Protein AF-A0AA39ZYD4-F1 (afdb_monomer)

InterPro domains:
  IPR015366 Peptidase S53, activation domain [PF09286] (1-123)
  IPR015366 Peptidase S53, activation domain [SM00944] (1-124)
  IPR015366 Peptidase S53, activation domain [cd11377] (1-121)
  IPR050819 Tripeptidyl-peptidase I and related peptidases [PTHR14218] (1-182)

Structure (mmCIF, N/CA/C/O backbone):
data_AF-A0AA39ZYD4-F1
#
_entry.id   AF-A0AA39ZYD4-F1
#
loop_
_atom_site.group_PDB
_atom_site.id
_atom_site.type_symbol
_atom_site.label_atom_id
_atom_site.label_alt_id
_atom_site.label_comp_id
_atom_site.label_asym_id
_atom_site.label_entity_id
_atom_site.label_seq_id
_atom_site.pdbx_PDB_ins_code
_atom_site.Cartn_x
_atom_site.Cartn_y
_atom_site.Cartn_z
_atom_site.occupancy
_atom_site.B_iso_or_equiv
_atom_site.auth_seq_id
_atom_site.auth_comp_id
_atom_site.auth_asym_id
_atom_site.auth_atom_id
_atom_site.pdbx_PDB_model_num
ATOM 1 N N . LEU A 1 1 ? -5.831 -0.899 -2.655 1.00 94.25 1 LEU A N 1
ATOM 2 C CA . LEU A 1 1 ? -6.910 -0.995 -3.664 1.00 94.25 1 LEU A CA 1
ATOM 3 C C . LEU A 1 1 ? -6.551 -2.092 -4.654 1.00 94.25 1 LEU A C 1
ATOM 5 O O . LEU A 1 1 ? -5.363 -2.343 -4.841 1.00 94.25 1 LEU A O 1
ATOM 9 N N . GLN A 1 2 ? -7.543 -2.757 -5.239 1.00 94.38 2 GLN A N 1
ATOM 10 C CA . GLN A 1 2 ? -7.314 -3.855 -6.173 1.00 94.38 2 GLN A CA 1
ATOM 11 C C . GLN A 1 2 ? -6.731 -3.336 -7.491 1.00 94.38 2 GLN A C 1
ATOM 13 O O . GLN A 1 2 ? -7.331 -2.505 -8.167 1.00 94.38 2 GLN A O 1
ATOM 18 N N . GLN A 1 3 ?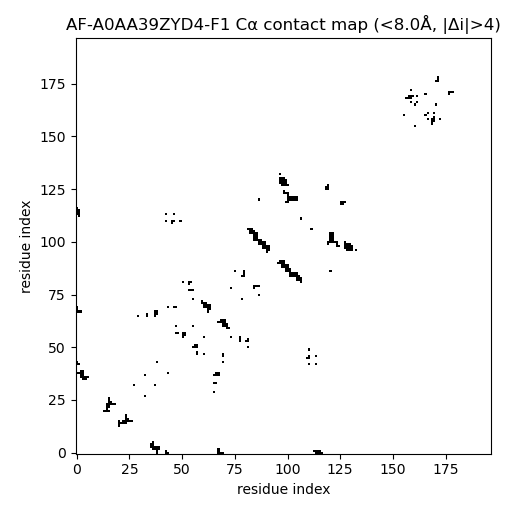 -5.532 -3.809 -7.824 1.00 94.94 3 GLN A N 1
ATOM 19 C CA . GLN A 1 3 ? -4.815 -3.431 -9.039 1.00 94.94 3 GLN A CA 1
ATOM 20 C C . GLN A 1 3 ? -5.387 -4.149 -10.261 1.00 94.94 3 GLN A C 1
ATOM 22 O O . GLN A 1 3 ? -5.866 -5.281 -10.166 1.00 94.94 3 GLN A O 1
ATOM 27 N N . GLN A 1 4 ? -5.303 -3.497 -11.418 1.00 94.94 4 GLN A N 1
ATOM 28 C CA . GLN A 1 4 ? -5.721 -4.075 -12.694 1.00 94.94 4 GLN A CA 1
ATOM 29 C C . GLN A 1 4 ? -4.554 -4.792 -13.381 1.00 94.94 4 GLN A C 1
ATOM 31 O O . GLN A 1 4 ? -3.394 -4.565 -13.051 1.00 94.94 4 GLN A O 1
ATOM 36 N N . ASN A 1 5 ? -4.864 -5.661 -14.347 1.00 96.56 5 ASN A N 1
ATOM 37 C CA . ASN A 1 5 ? -3.880 -6.281 -15.245 1.00 96.56 5 ASN A CA 1
ATOM 38 C C . ASN A 1 5 ? -2.750 -7.072 -14.559 1.00 96.56 5 ASN A C 1
ATOM 40 O O . ASN A 1 5 ? -1.697 -7.284 -15.153 1.00 96.56 5 ASN A O 1
ATOM 44 N N . LEU A 1 6 ? -2.967 -7.565 -13.334 1.00 95.56 6 LEU A N 1
ATOM 45 C CA . LEU A 1 6 ? -1.958 -8.338 -12.596 1.00 95.56 6 LEU A CA 1
ATOM 46 C C . LEU A 1 6 ? -1.517 -9.617 -13.324 1.00 95.56 6 LEU A C 1
ATOM 48 O O . LEU A 1 6 ? -0.382 -10.046 -13.155 1.00 95.56 6 LEU A O 1
ATOM 52 N N . HIS A 1 7 ? -2.370 -10.185 -14.182 1.00 96.81 7 HIS A N 1
ATOM 53 C CA . HIS A 1 7 ? -2.019 -11.329 -15.028 1.00 96.81 7 HIS A CA 1
ATOM 54 C C . HIS A 1 7 ? -0.892 -11.022 -16.033 1.00 96.81 7 HIS A C 1
ATOM 56 O O . HIS A 1 7 ? -0.206 -11.941 -16.458 1.00 96.81 7 HIS A O 1
ATOM 62 N N . LEU A 1 8 ? -0.668 -9.747 -16.380 1.00 97.25 8 LEU A N 1
ATOM 63 C CA . LEU A 1 8 ? 0.413 -9.308 -17.274 1.00 97.25 8 LEU A CA 1
ATOM 64 C C . LEU A 1 8 ? 1.714 -9.001 -16.523 1.00 97.25 8 LEU A C 1
ATOM 66 O O . LEU A 1 8 ? 2.762 -8.854 -17.146 1.00 97.25 8 LEU A O 1
ATOM 70 N N . ALA A 1 9 ? 1.663 -8.876 -15.192 1.00 95.75 9 ALA A N 1
ATOM 71 C CA . ALA A 1 9 ? 2.775 -8.356 -14.402 1.00 95.75 9 ALA A CA 1
ATOM 72 C C . ALA A 1 9 ? 4.047 -9.200 -14.540 1.00 95.75 9 ALA A C 1
ATOM 74 O O . ALA A 1 9 ? 5.139 -8.645 -14.643 1.00 95.75 9 ALA A O 1
ATOM 75 N N . ASN A 1 10 ? 3.906 -10.527 -14.580 1.00 97.06 10 ASN A N 1
ATOM 76 C CA . ASN A 1 10 ? 5.039 -11.426 -14.776 1.00 97.06 10 ASN A CA 1
ATOM 77 C C . ASN A 1 10 ? 5.725 -11.170 -16.125 1.00 97.06 10 ASN A C 1
ATOM 79 O O . ASN A 1 10 ? 6.925 -10.915 -16.170 1.00 97.06 10 ASN A O 1
ATOM 83 N N . ASP A 1 11 ? 4.951 -11.157 -17.206 1.00 97.12 11 ASP A N 1
ATOM 84 C CA . ASP A 1 11 ? 5.482 -11.007 -18.560 1.00 97.12 11 ASP A CA 1
ATOM 85 C C . ASP A 1 11 ? 6.108 -9.626 -18.771 1.00 97.12 11 ASP A C 1
ATOM 87 O O . ASP A 1 11 ? 7.175 -9.509 -19.373 1.00 97.12 11 ASP A O 1
ATOM 91 N N . ASP A 1 12 ? 5.491 -8.576 -18.225 1.00 96.62 12 ASP A N 1
ATOM 92 C CA . ASP A 1 12 ? 6.035 -7.220 -18.267 1.00 96.62 12 ASP A CA 1
ATOM 93 C C . ASP A 1 12 ? 7.386 -7.126 -17.538 1.00 96.62 12 ASP A C 1
ATOM 95 O O . ASP A 1 12 ? 8.331 -6.520 -18.051 1.00 96.62 12 ASP A O 1
ATOM 99 N N . VAL A 1 13 ? 7.516 -7.757 -16.365 1.00 97.00 13 VAL A N 1
ATOM 100 C CA . VAL A 1 13 ? 8.781 -7.789 -15.614 1.00 97.00 13 VAL A CA 1
ATOM 101 C C . VAL A 1 13 ? 9.844 -8.591 -16.361 1.00 97.00 13 VAL A C 1
ATOM 103 O O . VAL A 1 13 ? 10.970 -8.103 -16.503 1.00 97.00 13 VAL A O 1
ATOM 106 N N . LEU A 1 14 ? 9.508 -9.779 -16.870 1.00 97.44 14 LEU A N 1
ATOM 107 C CA . LEU A 1 14 ? 10.443 -10.623 -17.623 1.00 97.44 14 LEU A CA 1
ATOM 108 C C . LEU A 1 14 ? 10.933 -9.910 -18.884 1.00 97.44 14 LEU A C 1
ATOM 110 O O . LEU A 1 14 ? 12.134 -9.849 -19.145 1.00 97.44 14 LEU A O 1
ATOM 114 N N . LYS A 1 15 ? 10.034 -9.233 -19.598 1.00 97.44 15 LYS A N 1
ATOM 115 C CA . LYS A 1 15 ? 10.359 -8.482 -20.812 1.00 97.44 15 LYS A CA 1
ATOM 116 C C . LYS A 1 15 ? 11.439 -7.415 -20.610 1.00 97.44 15 LYS A C 1
ATOM 118 O O . LYS A 1 15 ? 12.187 -7.136 -21.548 1.00 97.44 15 LYS A O 1
ATOM 123 N N . VAL A 1 16 ? 11.553 -6.807 -19.432 1.00 97.69 16 VAL A N 1
ATOM 124 C CA . VAL A 1 16 ? 12.595 -5.797 -19.158 1.00 97.69 16 VAL A CA 1
ATOM 125 C C . VAL A 1 16 ? 13.780 -6.344 -18.360 1.00 97.69 16 VAL A C 1
ATOM 127 O O . VAL A 1 16 ? 14.798 -5.660 -18.258 1.00 97.69 16 VAL A O 1
ATOM 130 N N . SER A 1 17 ? 13.674 -7.563 -17.821 1.00 97.62 17 SER A N 1
ATOM 131 C CA . SER A 1 17 ? 14.654 -8.142 -16.886 1.00 97.62 17 SER A CA 1
ATOM 132 C C . SER A 1 17 ? 15.387 -9.369 -17.427 1.00 97.62 17 SER A C 1
ATOM 134 O O . SER A 1 17 ? 16.431 -9.730 -16.890 1.00 97.62 17 SER A O 1
ATOM 136 N N . GLU A 1 18 ? 14.892 -10.009 -18.484 1.00 97.19 18 GLU A N 1
ATOM 137 C CA . GLU A 1 18 ? 15.582 -11.131 -19.117 1.00 97.19 18 GLU A CA 1
ATOM 138 C C . GLU A 1 18 ? 16.708 -10.644 -20.036 1.00 97.19 18 GLU A C 1
ATOM 140 O O . GLU A 1 18 ? 16.428 -9.885 -20.964 1.00 97.19 18 GLU A O 1
ATOM 145 N N . PRO A 1 19 ? 17.961 -11.110 -19.865 1.00 97.19 19 PRO A N 1
ATOM 146 C CA . PRO A 1 19 ? 19.093 -10.665 -20.685 1.00 97.19 19 PRO A CA 1
ATOM 147 C C . PRO A 1 19 ? 18.927 -10.896 -22.192 1.00 97.19 19 PRO A C 1
ATOM 149 O O . PRO A 1 19 ? 19.536 -10.189 -22.988 1.00 97.19 19 PRO A O 1
ATOM 152 N N . GLN A 1 20 ? 18.120 -11.889 -22.580 1.00 96.38 20 GLN A N 1
ATOM 153 C CA . GLN A 1 20 ? 17.844 -12.224 -23.982 1.00 96.38 20 GLN A CA 1
ATOM 154 C C . GLN A 1 20 ? 16.693 -11.403 -24.579 1.00 96.38 20 GLN A C 1
ATOM 156 O O . GLN A 1 20 ? 16.462 -11.445 -25.787 1.00 96.38 20 GLN A O 1
ATOM 161 N N . SER A 1 21 ? 15.960 -10.651 -23.755 1.00 96.81 21 SER A N 1
ATOM 162 C CA . SER A 1 21 ? 14.862 -9.827 -24.237 1.00 96.81 21 SER A CA 1
ATOM 163 C C . SER A 1 21 ? 15.389 -8.617 -25.022 1.00 96.81 21 SER A C 1
ATOM 165 O O . SER A 1 21 ? 16.273 -7.905 -24.538 1.00 96.81 21 SER A O 1
ATOM 167 N N . PRO A 1 22 ? 14.786 -8.268 -26.175 1.00 97.06 22 PRO A N 1
ATOM 168 C CA . PRO A 1 22 ? 15.126 -7.052 -26.922 1.00 97.06 22 PRO A CA 1
ATOM 169 C C . PRO A 1 22 ? 14.968 -5.751 -26.117 1.00 97.06 22 PRO A C 1
ATOM 171 O O . PRO A 1 22 ? 15.528 -4.712 -26.474 1.00 97.06 22 PRO A O 1
ATOM 174 N N . THR A 1 23 ? 14.171 -5.785 -25.047 1.00 96.75 23 THR A N 1
ATOM 175 C CA . THR A 1 23 ? 13.910 -4.645 -24.157 1.00 96.75 23 THR A CA 1
ATOM 176 C C . THR A 1 23 ? 14.593 -4.772 -22.798 1.00 96.75 23 THR A C 1
ATOM 178 O O . THR A 1 23 ? 14.253 -4.022 -21.883 1.00 96.75 23 THR A O 1
ATOM 181 N N . PHE A 1 24 ? 15.568 -5.674 -22.655 1.00 97.69 24 PHE A N 1
ATOM 182 C CA . PHE A 1 24 ? 16.359 -5.804 -21.435 1.00 97.69 24 PHE A CA 1
ATOM 183 C C . PHE A 1 24 ? 16.930 -4.453 -20.971 1.00 97.69 24 PHE A C 1
ATOM 185 O O . PHE A 1 24 ? 17.445 -3.665 -21.769 1.00 97.69 24 PHE A O 1
ATOM 192 N N . GLY A 1 25 ? 16.796 -4.166 -19.675 1.00 97.31 25 GLY A N 1
ATOM 193 C CA . GLY A 1 25 ? 17.245 -2.922 -19.044 1.00 97.31 25 GLY A CA 1
ATOM 194 C C . GLY A 1 25 ? 16.386 -1.688 -19.354 1.00 97.31 25 GLY A C 1
ATOM 195 O O . GLY A 1 25 ? 16.632 -0.617 -18.797 1.00 97.31 25 GLY A O 1
ATOM 196 N N . ARG A 1 26 ? 15.355 -1.799 -20.205 1.00 97.12 26 ARG A N 1
ATOM 197 C CA . ARG A 1 26 ? 14.426 -0.699 -20.522 1.00 97.12 26 ARG A CA 1
ATOM 198 C C . ARG A 1 26 ? 13.242 -0.695 -19.558 1.00 97.12 26 ARG A C 1
ATOM 200 O O . ARG A 1 26 ? 12.114 -0.982 -19.948 1.00 97.12 26 ARG A O 1
ATOM 207 N N . HIS A 1 27 ? 13.509 -0.390 -18.291 1.00 96.75 27 HIS A N 1
ATOM 208 C CA . HIS A 1 27 ? 12.478 -0.354 -17.252 1.00 96.75 27 HIS A CA 1
ATOM 209 C C . HIS A 1 27 ? 11.390 0.697 -17.535 1.00 96.75 27 HIS A C 1
ATOM 211 O O . HIS A 1 27 ? 11.649 1.754 -18.114 1.00 96.75 27 HIS A O 1
ATOM 217 N N . TYR A 1 28 ? 10.166 0.399 -17.097 1.00 95.56 28 TYR A N 1
ATOM 218 C CA . TYR A 1 28 ? 9.001 1.262 -17.282 1.00 95.56 28 TYR A CA 1
ATOM 219 C C . TYR A 1 28 ? 9.127 2.576 -16.508 1.00 95.56 28 TYR A C 1
ATOM 221 O O . TYR A 1 28 ? 9.649 2.616 -15.389 1.00 95.56 28 TYR A O 1
ATOM 229 N N . LYS A 1 29 ? 8.575 3.655 -17.071 1.00 96.00 29 LYS A N 1
ATOM 230 C CA . LYS A 1 29 ? 8.372 4.891 -16.313 1.00 96.00 29 LYS A CA 1
ATOM 231 C C . LYS A 1 29 ? 7.212 4.693 -15.349 1.00 96.00 29 LYS A C 1
ATOM 233 O O . LYS A 1 29 ? 6.266 3.962 -15.630 1.00 96.00 29 LYS A O 1
ATOM 238 N N . LEU A 1 30 ? 7.232 5.425 -14.239 1.00 94.56 30 LEU A N 1
ATOM 239 C CA . LEU A 1 30 ? 6.164 5.346 -13.247 1.00 94.56 30 LEU A CA 1
ATOM 240 C C . LEU A 1 30 ? 4.774 5.652 -13.836 1.00 94.56 30 LEU A C 1
ATOM 2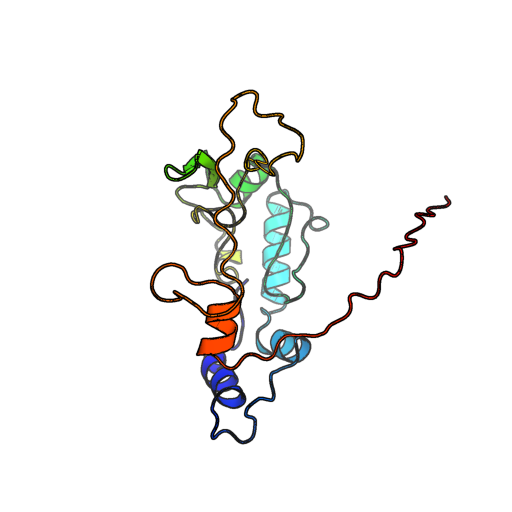42 O O . LEU A 1 30 ? 3.811 4.985 -13.481 1.00 94.56 30 LEU A O 1
ATOM 246 N N . ALA A 1 31 ? 4.671 6.615 -14.756 1.00 96.12 31 ALA A N 1
ATOM 247 C CA . ALA A 1 31 ? 3.407 6.935 -15.421 1.00 96.12 31 ALA A CA 1
ATOM 248 C C . ALA A 1 31 ? 2.839 5.741 -16.211 1.00 96.12 31 ALA A C 1
ATOM 250 O O . ALA A 1 31 ? 1.636 5.497 -16.150 1.00 96.12 31 ALA A O 1
ATOM 251 N N . ASP A 1 32 ? 3.699 4.966 -16.879 1.00 95.69 32 ASP A N 1
ATOM 252 C CA . ASP A 1 32 ? 3.293 3.777 -17.637 1.00 95.69 32 ASP A CA 1
ATOM 253 C C . ASP A 1 32 ? 2.820 2.665 -16.691 1.00 95.69 32 ASP A C 1
ATOM 255 O O . ASP A 1 32 ? 1.809 2.014 -16.946 1.00 95.69 32 ASP A O 1
ATOM 259 N N . VAL A 1 33 ? 3.507 2.491 -15.554 1.00 96.06 33 VAL A N 1
ATOM 260 C CA . VAL A 1 33 ? 3.110 1.543 -14.498 1.00 96.06 33 VAL A CA 1
ATOM 261 C C . VAL A 1 33 ? 1.746 1.922 -13.917 1.00 96.06 33 VAL A C 1
ATOM 263 O O . VAL A 1 33 ? 0.874 1.065 -13.793 1.00 96.06 33 VAL A O 1
ATOM 266 N N . ILE A 1 34 ? 1.529 3.201 -13.599 1.00 96.25 34 ILE A N 1
ATOM 267 C CA . ILE A 1 34 ? 0.241 3.691 -13.088 1.00 96.25 34 ILE A CA 1
ATOM 268 C C . ILE A 1 34 ? -0.853 3.462 -14.131 1.00 96.25 34 ILE A C 1
ATOM 270 O O . ILE A 1 34 ? -1.881 2.879 -13.809 1.00 96.25 34 ILE A O 1
ATOM 274 N N . ALA A 1 35 ? -0.634 3.862 -15.384 1.00 95.25 35 ALA A N 1
ATOM 275 C CA . ALA A 1 35 ? -1.622 3.686 -16.446 1.00 95.25 35 ALA A CA 1
ATOM 276 C C . ALA A 1 35 ? -1.997 2.211 -16.669 1.00 95.25 35 ALA A C 1
ATOM 278 O O . ALA A 1 35 ? -3.127 1.911 -17.047 1.00 95.25 35 ALA A O 1
ATOM 279 N N . ARG A 1 36 ? -1.056 1.294 -16.430 1.00 95.69 36 ARG A N 1
ATOM 280 C CA . ARG A 1 36 ? -1.238 -0.136 -16.671 1.00 95.69 36 ARG A CA 1
ATOM 281 C C . ARG A 1 36 ? -1.847 -0.897 -15.498 1.00 95.69 36 ARG A C 1
ATOM 283 O O . ARG A 1 36 ? -2.636 -1.803 -15.746 1.00 95.69 36 ARG A O 1
ATOM 290 N N . TYR A 1 37 ? -1.491 -0.563 -14.258 1.00 96.56 37 TYR A N 1
ATOM 291 C CA . TYR A 1 37 ? -1.858 -1.367 -13.081 1.00 96.56 37 TYR A CA 1
ATOM 292 C C . TYR A 1 37 ? -2.709 -0.635 -12.044 1.00 96.56 37 TYR A C 1
ATOM 294 O O . TYR A 1 37 ? -3.138 -1.269 -11.075 1.00 96.56 37 TYR A O 1
ATOM 302 N N . ALA A 1 38 ? -2.957 0.670 -12.201 1.00 95.75 38 ALA A N 1
ATOM 303 C CA . ALA A 1 38 ? -3.796 1.393 -11.254 1.00 95.75 38 ALA A CA 1
ATOM 304 C C . ALA A 1 38 ? -5.191 0.744 -11.144 1.00 95.75 38 ALA A C 1
ATOM 306 O O . ALA A 1 38 ? -5.698 0.192 -12.120 1.00 95.75 38 ALA A O 1
ATOM 307 N N . PRO A 1 39 ? -5.827 0.811 -9.964 1.00 96.12 39 PRO A N 1
ATOM 308 C CA . PRO A 1 39 ? -7.209 0.391 -9.785 1.00 96.12 39 PRO A CA 1
ATOM 309 C C . PRO A 1 39 ? -8.161 1.131 -10.725 1.00 96.12 39 PRO A C 1
ATOM 311 O O . PRO A 1 39 ? -7.914 2.282 -11.104 1.00 96.12 39 PRO A O 1
ATOM 314 N N . ALA A 1 40 ? -9.309 0.514 -11.006 1.00 94.69 40 ALA A N 1
ATOM 315 C CA . ALA A 1 40 ? -10.378 1.181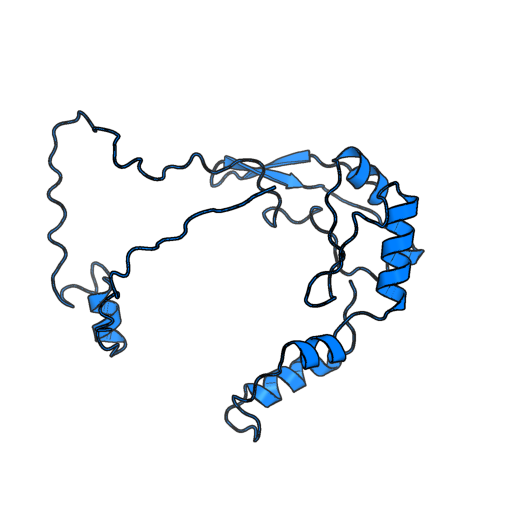 -11.734 1.00 94.69 40 ALA A CA 1
ATOM 316 C C . ALA A 1 40 ? -10.801 2.475 -11.014 1.00 94.69 40 ALA A C 1
ATOM 318 O O . ALA A 1 40 ? -10.804 2.562 -9.781 1.00 94.69 40 ALA A O 1
ATOM 319 N N . ARG A 1 41 ? -11.207 3.493 -11.784 1.00 94.19 41 ARG A N 1
ATOM 320 C CA . ARG A 1 41 ? -11.679 4.772 -11.222 1.00 94.19 41 ARG A CA 1
ATOM 321 C C . ARG A 1 41 ? -12.824 4.567 -10.229 1.00 94.19 41 ARG A C 1
ATOM 323 O O . ARG A 1 41 ? -12.859 5.247 -9.207 1.00 94.19 41 ARG A O 1
ATOM 330 N N . GLU A 1 42 ? -13.720 3.632 -10.529 1.00 94.62 42 GLU A N 1
ATOM 331 C CA . GLU A 1 42 ? -14.818 3.229 -9.651 1.00 94.62 42 GLU A CA 1
ATOM 332 C C . GLU A 1 42 ? -14.314 2.779 -8.279 1.00 94.62 42 GLU A C 1
ATOM 334 O O . GLU A 1 42 ? -14.795 3.282 -7.272 1.00 94.62 42 GLU A O 1
ATOM 339 N N . SER A 1 43 ? -13.267 1.949 -8.220 1.00 95.12 43 SER A N 1
ATOM 340 C CA . SER A 1 43 ? -12.698 1.469 -6.955 1.00 95.12 43 SER A CA 1
ATOM 341 C C . SER A 1 43 ? -12.288 2.618 -6.032 1.00 95.12 43 SER A C 1
ATOM 343 O O . SER A 1 43 ? -12.533 2.570 -4.830 1.00 95.12 43 SER A O 1
ATOM 345 N N . TRP A 1 44 ? -11.689 3.678 -6.586 1.00 95.12 44 TRP A N 1
ATOM 346 C CA . TRP A 1 44 ? -11.342 4.873 -5.813 1.00 95.12 44 TRP A CA 1
ATOM 347 C C . TRP A 1 44 ? -12.581 5.627 -5.323 1.00 95.12 44 TRP A C 1
ATOM 349 O O . TRP A 1 44 ? -12.626 6.036 -4.165 1.00 95.12 44 TRP A O 1
ATOM 359 N N . VAL A 1 45 ? -13.570 5.824 -6.196 1.00 95.12 45 VAL A N 1
ATOM 360 C CA . VAL A 1 45 ? -14.794 6.565 -5.864 1.00 95.12 45 VAL A CA 1
ATOM 361 C C . VAL A 1 45 ? -15.581 5.839 -4.774 1.00 95.12 45 VAL A C 1
ATOM 363 O O . VAL A 1 45 ? -15.925 6.465 -3.774 1.00 95.12 45 VAL A O 1
ATOM 366 N N . THR A 1 46 ? -15.791 4.532 -4.922 1.00 95.12 46 THR A N 1
ATOM 367 C CA . THR A 1 46 ? -16.566 3.712 -3.983 1.00 95.12 46 THR A CA 1
ATOM 368 C C . THR A 1 46 ? -15.888 3.619 -2.620 1.00 95.12 46 THR A C 1
ATOM 370 O O . THR A 1 46 ? -16.536 3.848 -1.603 1.00 95.12 46 THR A O 1
ATOM 373 N N . VAL A 1 47 ? -14.574 3.365 -2.573 1.00 95.06 47 VAL A N 1
ATOM 374 C CA . VAL A 1 47 ? -13.843 3.309 -1.293 1.00 95.06 47 VAL A CA 1
ATOM 375 C C . VAL A 1 47 ? -13.836 4.671 -0.604 1.00 95.06 47 VAL A C 1
ATOM 377 O O . VAL A 1 47 ? -14.075 4.747 0.597 1.00 95.06 47 VAL A O 1
ATOM 380 N N . ARG A 1 48 ? -13.628 5.763 -1.350 1.00 94.94 48 ARG A N 1
ATOM 381 C CA . ARG A 1 48 ? -13.650 7.116 -0.779 1.00 94.94 48 ARG A CA 1
ATOM 382 C C . ARG A 1 48 ? -15.031 7.494 -0.236 1.00 94.94 48 ARG A C 1
ATOM 384 O O . ARG A 1 48 ? -15.096 8.144 0.803 1.00 94.94 48 ARG A O 1
ATOM 391 N N . ALA A 1 49 ? -16.104 7.107 -0.925 1.00 93.75 49 ALA A N 1
ATOM 392 C CA . ALA A 1 49 ? -17.474 7.330 -0.467 1.00 93.75 49 ALA A CA 1
ATOM 393 C C . ALA A 1 49 ? -17.767 6.529 0.810 1.00 93.75 49 ALA A C 1
ATOM 395 O O . ALA A 1 49 ? -18.138 7.122 1.817 1.00 93.75 49 ALA A O 1
ATOM 396 N N . CYS A 1 50 ? -17.472 5.226 0.807 1.00 92.88 50 CYS A N 1
ATOM 397 C CA . CYS A 1 50 ? -17.658 4.347 1.963 1.00 92.88 50 CYS A CA 1
ATOM 398 C C . CYS A 1 50 ? -16.896 4.840 3.202 1.00 92.88 50 CYS A C 1
ATOM 400 O O . CYS A 1 50 ? -17.464 4.912 4.285 1.00 92.88 50 CYS A O 1
ATOM 402 N N . SER A 1 51 ? -15.630 5.246 3.053 1.00 92.62 51 SER A N 1
ATOM 403 C CA . SER A 1 51 ? -14.871 5.820 4.171 1.00 92.62 51 SER A CA 1
ATOM 404 C C . SER A 1 51 ? -15.490 7.121 4.695 1.00 92.62 51 SER A C 1
ATOM 406 O O . SER A 1 51 ? -15.455 7.376 5.897 1.00 92.62 51 SER A O 1
ATOM 408 N N . SER A 1 52 ? -16.088 7.930 3.814 1.00 92.31 52 SER A N 1
ATOM 409 C CA . SER A 1 52 ? -16.788 9.154 4.208 1.00 92.31 52 SER A CA 1
ATOM 410 C C . SER A 1 52 ? -18.098 8.891 4.939 1.00 92.31 52 SER A C 1
ATOM 412 O O . SER A 1 52 ? -18.419 9.633 5.864 1.00 92.31 52 SER A O 1
ATOM 414 N N . GLU A 1 53 ? -18.831 7.849 4.558 1.00 90.31 53 GLU A N 1
ATOM 415 C CA . GLU A 1 53 ? -20.052 7.408 5.243 1.00 90.31 53 GLU A CA 1
ATOM 416 C C . GLU A 1 53 ? -19.754 6.882 6.654 1.00 90.31 53 GLU A C 1
ATOM 418 O O . GLU A 1 53 ? -20.555 7.078 7.564 1.00 90.31 53 GLU A O 1
ATOM 423 N N . SER A 1 54 ? -18.569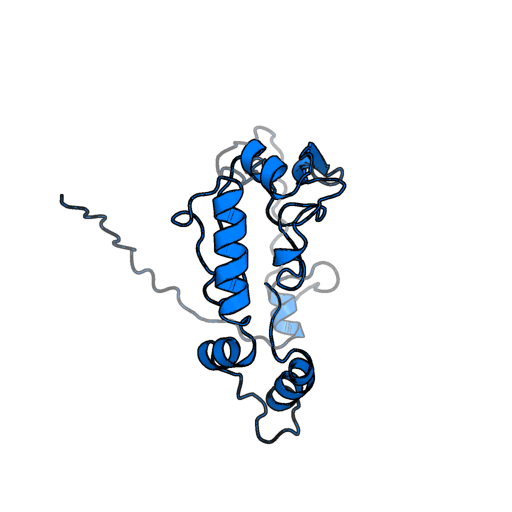 6.305 6.871 1.00 88.31 54 SER A N 1
ATOM 424 C CA . SER A 1 54 ? -18.089 5.873 8.192 1.00 88.31 54 SER A CA 1
ATOM 425 C C . SER A 1 54 ? -17.505 7.000 9.056 1.00 88.31 54 SER A C 1
ATOM 427 O O . SER A 1 54 ? -16.920 6.724 10.099 1.00 88.31 54 SER A O 1
ATOM 429 N N . GLY A 1 55 ? -17.640 8.266 8.644 1.00 89.56 55 GLY A N 1
ATOM 430 C CA . GLY A 1 55 ? -17.249 9.425 9.453 1.00 89.56 55 GLY A CA 1
ATOM 431 C C . GLY A 1 55 ? -15.865 10.008 9.158 1.00 89.56 55 GLY A C 1
ATOM 432 O O . GLY A 1 55 ? -15.467 10.959 9.827 1.00 89.56 55 GLY A O 1
ATOM 433 N N . ILE A 1 56 ? -15.139 9.520 8.142 1.00 93.44 56 ILE A N 1
ATOM 434 C CA . ILE A 1 56 ? -13.843 10.089 7.730 1.00 93.44 56 ILE A CA 1
ATOM 435 C C . ILE A 1 56 ? -14.054 11.050 6.552 1.00 93.44 56 ILE A C 1
ATOM 437 O O . ILE A 1 56 ? -14.216 10.595 5.421 1.00 93.44 56 ILE A O 1
ATOM 441 N N . PRO A 1 57 ? -14.001 12.384 6.742 1.00 93.31 57 PRO A N 1
ATOM 442 C CA . PRO A 1 57 ? -14.238 13.343 5.674 1.00 93.31 57 PRO A CA 1
ATOM 443 C C . PRO A 1 57 ? -13.393 13.058 4.435 1.00 93.31 57 PRO A C 1
ATOM 445 O O . PRO A 1 57 ? -12.172 12.902 4.515 1.00 93.31 57 PRO A O 1
ATOM 448 N N . ALA A 1 58 ? -14.031 13.096 3.265 1.00 91.88 58 ALA A N 1
ATOM 449 C CA . ALA A 1 58 ? -13.380 12.840 1.983 1.00 91.88 58 ALA A CA 1
ATOM 450 C C . ALA A 1 58 ? -12.167 13.752 1.692 1.00 91.88 58 ALA A C 1
ATOM 452 O O . ALA A 1 58 ? -11.368 13.429 0.809 1.00 91.88 58 ALA A O 1
ATOM 453 N N . SER A 1 59 ? -12.025 14.881 2.397 1.00 93.44 59 SER A N 1
ATOM 454 C CA . SER A 1 59 ? -10.868 15.783 2.341 1.00 93.44 59 SER A CA 1
ATOM 455 C C . SER A 1 59 ? -9.604 15.216 3.000 1.00 93.44 59 SER A C 1
ATOM 457 O O . SER A 1 59 ? -8.510 15.566 2.566 1.00 93.44 59 SER A O 1
ATOM 459 N N . ARG A 1 60 ? -9.731 14.324 3.996 1.00 94.81 60 ARG A N 1
ATOM 460 C CA . ARG A 1 60 ? -8.598 13.617 4.627 1.00 94.81 60 ARG A CA 1
ATOM 461 C C . ARG A 1 60 ? -8.105 12.423 3.810 1.00 94.81 60 ARG A C 1
ATOM 463 O O . ARG A 1 60 ? -7.012 11.926 4.056 1.00 94.81 60 ARG A O 1
ATOM 470 N N . ILE A 1 61 ? -8.901 11.959 2.848 1.00 95.25 61 ILE A N 1
ATOM 471 C CA . ILE A 1 61 ? -8.599 10.765 2.057 1.00 95.25 61 ILE A CA 1
ATOM 472 C C . ILE A 1 61 ? -7.803 11.162 0.819 1.00 95.25 61 ILE A C 1
ATOM 474 O O . ILE A 1 61 ? -8.338 11.700 -0.155 1.00 95.25 61 ILE A O 1
ATOM 478 N N . VAL A 1 62 ? -6.513 10.850 0.849 1.00 94.94 62 VAL A N 1
ATOM 479 C CA . VAL A 1 62 ? -5.556 11.130 -0.217 1.00 94.94 62 VAL A CA 1
ATOM 480 C C . VAL A 1 62 ? -5.224 9.846 -0.963 1.00 94.94 62 VAL A C 1
ATOM 482 O O . VAL A 1 62 ? -5.109 8.764 -0.388 1.00 94.94 62 VAL A O 1
ATOM 485 N N . ARG A 1 63 ? -5.062 9.956 -2.279 1.00 94.62 63 ARG A N 1
ATOM 486 C CA . ARG A 1 63 ? -4.608 8.842 -3.108 1.00 94.62 63 ARG A CA 1
ATOM 487 C C . ARG A 1 63 ? -3.084 8.827 -3.165 1.00 94.62 63 ARG A C 1
ATOM 489 O O . ARG A 1 63 ? -2.468 9.873 -3.358 1.00 94.62 63 ARG A O 1
ATOM 496 N N . SER A 1 64 ? -2.474 7.654 -3.029 1.00 94.25 64 SER A N 1
ATOM 497 C CA . SER A 1 64 ? -1.022 7.519 -3.155 1.00 94.25 64 SER A CA 1
ATOM 498 C C . SER A 1 64 ? -0.526 7.900 -4.553 1.00 94.25 64 SER A C 1
ATOM 500 O O . SER A 1 64 ? -1.273 7.869 -5.532 1.00 94.25 64 SER A O 1
ATOM 502 N N . HIS A 1 65 ? 0.761 8.236 -4.652 1.00 92.44 65 HIS A N 1
ATOM 503 C CA . HIS A 1 65 ? 1.383 8.662 -5.908 1.00 92.44 65 HIS A CA 1
ATOM 504 C C . HIS A 1 65 ? 1.325 7.589 -7.011 1.00 92.44 65 HIS A C 1
ATOM 506 O O . HIS A 1 65 ? 1.159 7.911 -8.179 1.00 92.44 65 HIS A O 1
ATOM 512 N N . ASP A 1 66 ? 1.400 6.312 -6.634 1.00 90.12 66 ASP A N 1
ATOM 513 C CA . ASP A 1 66 ? 1.234 5.148 -7.513 1.00 90.12 66 ASP A CA 1
ATOM 514 C C . ASP A 1 66 ? -0.241 4.761 -7.749 1.00 90.12 66 ASP A C 1
ATOM 516 O O . ASP A 1 66 ? -0.519 3.743 -8.370 1.00 90.12 66 ASP A O 1
ATOM 520 N N . ALA A 1 67 ? -1.190 5.551 -7.235 1.00 91.62 67 ALA A N 1
ATOM 521 C CA . ALA A 1 67 ? -2.642 5.369 -7.318 1.00 91.62 67 ALA A CA 1
ATOM 522 C C . ALA A 1 67 ? -3.230 4.100 -6.663 1.00 91.62 67 ALA A C 1
ATOM 524 O O . ALA A 1 67 ? -4.449 3.926 -6.663 1.00 91.62 67 ALA A O 1
ATOM 525 N N . ASN A 1 68 ? -2.409 3.246 -6.047 1.00 93.50 68 ASN A N 1
ATOM 526 C CA . ASN A 1 68 ? -2.833 1.938 -5.535 1.00 93.50 68 ASN A CA 1
ATOM 527 C C . ASN A 1 68 ? -3.398 1.962 -4.105 1.00 93.50 68 ASN A C 1
ATOM 529 O O . ASN A 1 68 ? -3.927 0.951 -3.625 1.00 93.50 68 ASN A O 1
ATOM 533 N N . ARG A 1 69 ? -3.290 3.088 -3.389 1.00 94.31 69 ARG A N 1
ATOM 534 C CA . ARG A 1 69 ? -3.707 3.202 -1.983 1.00 94.31 69 ARG A CA 1
ATOM 535 C C . ARG A 1 69 ? -4.559 4.440 -1.738 1.00 94.31 69 ARG A C 1
ATOM 537 O O . ARG A 1 69 ? -4.278 5.513 -2.269 1.00 94.31 69 ARG A O 1
ATOM 544 N N . ALA A 1 70 ? -5.563 4.267 -0.885 1.00 95.19 70 ALA A N 1
ATOM 545 C CA . ALA A 1 70 ? -6.218 5.350 -0.169 1.00 95.19 70 ALA A CA 1
ATOM 546 C C . ALA A 1 70 ? -5.525 5.496 1.189 1.00 95.19 70 ALA A C 1
ATOM 548 O O . ALA A 1 70 ? -5.304 4.495 1.868 1.00 95.19 70 ALA A O 1
ATOM 549 N N . ILE A 1 71 ? -5.122 6.715 1.531 1.00 94.75 71 ILE A N 1
ATOM 550 C CA . ILE A 1 71 ? -4.363 7.045 2.736 1.00 94.75 71 ILE A CA 1
ATOM 551 C C . ILE A 1 71 ? -5.118 8.154 3.456 1.00 94.75 71 ILE A C 1
ATOM 553 O O . ILE A 1 71 ? -5.489 9.150 2.837 1.00 94.75 71 ILE A O 1
ATOM 557 N N . PHE A 1 72 ? -5.341 7.978 4.749 1.00 94.12 72 PHE A N 1
ATOM 558 C CA . PHE A 1 72 ? -5.936 8.974 5.627 1.00 94.12 72 PHE A CA 1
ATOM 559 C C . PHE A 1 72 ? -5.433 8.731 7.048 1.00 94.12 72 PHE A C 1
ATOM 561 O O . PHE A 1 72 ? -5.169 7.590 7.425 1.00 94.12 72 PHE A O 1
ATOM 568 N N . ASP A 1 73 ? -5.325 9.801 7.826 1.00 91.25 73 ASP A N 1
ATOM 569 C CA . ASP A 1 73 ? -5.136 9.699 9.269 1.00 91.25 73 ASP A CA 1
ATOM 570 C C . ASP A 1 73 ? -6.508 9.547 9.920 1.00 91.25 73 ASP A C 1
ATOM 572 O O . ASP A 1 73 ? -7.429 10.291 9.571 1.00 91.25 73 ASP A O 1
ATOM 576 N N . ALA A 1 74 ? -6.646 8.601 10.846 1.00 90.31 74 ALA A N 1
ATOM 577 C CA . ALA A 1 74 ? -7.870 8.343 11.596 1.00 90.31 74 ALA A CA 1
ATOM 578 C C . ALA A 1 74 ? -7.561 8.149 13.082 1.00 90.31 74 ALA A C 1
ATOM 580 O O . ALA A 1 74 ? -6.468 7.705 13.448 1.00 90.31 74 ALA A O 1
ATOM 581 N N . THR A 1 75 ? -8.524 8.480 13.940 1.00 91.69 75 THR A N 1
ATOM 582 C CA . THR A 1 75 ? -8.468 8.070 15.349 1.00 91.69 75 THR A CA 1
ATOM 583 C C . THR A 1 75 ? -8.710 6.563 15.469 1.00 91.69 75 THR A C 1
ATOM 585 O O . THR A 1 75 ? -9.191 5.924 14.532 1.00 91.69 75 THR A O 1
ATOM 588 N N . VAL A 1 76 ? -8.385 5.980 16.629 1.00 90.12 76 VAL A N 1
ATOM 589 C CA . VAL A 1 76 ? -8.697 4.565 16.900 1.00 90.12 76 VAL A CA 1
ATOM 590 C C . VAL A 1 76 ? -10.200 4.322 16.766 1.00 90.12 76 VAL A C 1
ATOM 592 O O . VAL A 1 76 ? -10.598 3.419 16.049 1.00 90.12 76 VAL A O 1
ATOM 595 N N . GLU A 1 77 ? -11.025 5.197 17.342 1.00 91.38 77 GLU A N 1
ATOM 596 C CA . GLU A 1 77 ? -12.487 5.109 17.264 1.00 91.38 77 GLU A CA 1
ATOM 597 C C . GLU A 1 77 ? -13.008 5.143 15.815 1.00 91.38 77 GLU A C 1
ATOM 599 O O . GLU A 1 77 ? -13.835 4.318 15.432 1.00 91.38 77 GLU A O 1
ATOM 604 N N . GLU A 1 78 ? -12.484 6.042 14.973 1.00 93.06 78 GLU A N 1
ATOM 605 C CA . GLU A 1 78 ? -12.847 6.105 13.550 1.00 93.06 78 GLU A CA 1
ATOM 606 C C . GLU A 1 78 ? -12.443 4.829 12.796 1.00 93.06 78 GLU A C 1
ATOM 608 O O . GLU A 1 78 ? -13.197 4.329 11.959 1.00 93.06 78 GLU A O 1
ATOM 613 N N . ALA A 1 79 ? -11.252 4.295 13.079 1.00 91.75 79 ALA A N 1
ATOM 614 C CA . ALA A 1 79 ? -10.748 3.087 12.434 1.00 91.75 79 ALA A CA 1
ATOM 615 C C . ALA A 1 79 ? -11.522 1.831 12.868 1.00 91.75 79 ALA A C 1
ATOM 617 O O . ALA A 1 79 ? -11.851 0.994 12.024 1.00 91.75 79 ALA A O 1
ATOM 618 N N . GLU A 1 80 ? -11.843 1.716 14.157 1.00 93.00 80 GLU A N 1
ATOM 619 C CA . GLU A 1 80 ? -12.661 0.642 14.724 1.00 93.00 80 GLU A CA 1
ATOM 620 C C . GLU A 1 80 ? -14.081 0.663 14.151 1.00 93.00 80 GLU A C 1
ATOM 622 O O . GLU A 1 80 ? -14.593 -0.382 13.743 1.00 93.00 80 GLU A O 1
ATOM 627 N N . ALA A 1 81 ? -14.685 1.850 14.019 1.00 91.81 81 ALA A N 1
ATOM 628 C CA . ALA A 1 81 ? -15.999 2.019 13.404 1.00 91.81 81 ALA A CA 1
ATOM 629 C C . ALA A 1 81 ? -16.000 1.654 11.909 1.00 91.81 81 ALA A C 1
ATOM 631 O O . ALA A 1 81 ? -16.885 0.927 11.451 1.00 91.81 81 ALA A O 1
ATOM 632 N N . LEU A 1 82 ? -14.999 2.111 11.148 1.00 92.38 82 LEU A N 1
ATOM 633 C CA . LEU A 1 82 ? -14.881 1.822 9.714 1.00 92.38 82 LEU A CA 1
ATOM 634 C C . LEU A 1 82 ? -14.69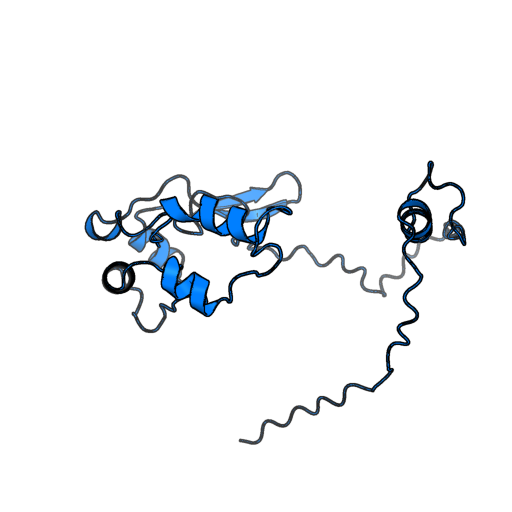6 0.323 9.434 1.00 92.38 82 LEU A C 1
ATOM 636 O O . LEU A 1 82 ? -15.271 -0.206 8.484 1.00 92.38 82 LEU A O 1
ATOM 640 N N . LEU A 1 83 ? -13.853 -0.342 10.225 1.00 92.94 83 LEU A N 1
ATOM 641 C CA . LEU A 1 83 ? -13.402 -1.711 9.963 1.00 92.94 83 LEU A CA 1
ATOM 642 C C . LEU A 1 83 ? -14.095 -2.758 10.841 1.00 92.94 83 LEU A C 1
ATOM 644 O O . LEU A 1 83 ? -13.737 -3.933 10.767 1.00 92.94 83 LEU A O 1
ATOM 648 N N . GLN A 1 84 ? -15.050 -2.347 11.682 1.00 93.25 84 GLN A N 1
ATOM 649 C CA . GLN A 1 84 ? -15.765 -3.216 12.624 1.00 93.25 84 GLN A CA 1
ATOM 650 C C . GLN A 1 84 ? -14.790 -4.130 13.383 1.00 93.25 84 GLN A C 1
ATOM 652 O O . GLN A 1 84 ? -14.886 -5.357 13.347 1.00 93.25 84 GLN A O 1
ATOM 657 N N . THR A 1 85 ? -13.789 -3.503 13.995 1.00 94.06 85 THR A N 1
ATOM 658 C CA . THR A 1 85 ? -12.651 -4.160 14.648 1.00 94.06 85 THR A CA 1
ATOM 659 C C . THR A 1 85 ? -12.395 -3.540 16.014 1.00 94.06 85 THR A C 1
ATOM 661 O O . THR A 1 85 ? -12.925 -2.478 16.327 1.00 94.06 85 THR A O 1
ATOM 664 N N . ARG A 1 86 ? -11.535 -4.189 16.799 1.00 93.81 86 ARG A N 1
ATOM 665 C CA . ARG A 1 86 ? -10.908 -3.623 17.990 1.00 93.81 86 ARG A CA 1
ATOM 666 C C . ARG A 1 86 ? -9.400 -3.546 17.794 1.00 93.81 86 ARG A C 1
ATOM 668 O O . ARG A 1 86 ? -8.791 -4.537 17.389 1.00 93.81 86 ARG A O 1
ATOM 675 N N . HIS A 1 87 ? -8.807 -2.389 18.053 1.00 91.25 87 HIS A N 1
ATOM 676 C CA . HIS A 1 87 ? -7.364 -2.197 18.002 1.00 91.25 87 HIS A CA 1
ATOM 677 C C . HIS A 1 87 ? -6.768 -2.282 19.403 1.00 91.25 87 HIS A C 1
ATOM 679 O O . HIS A 1 87 ? -7.184 -1.584 20.322 1.00 91.25 87 HIS A O 1
ATOM 685 N N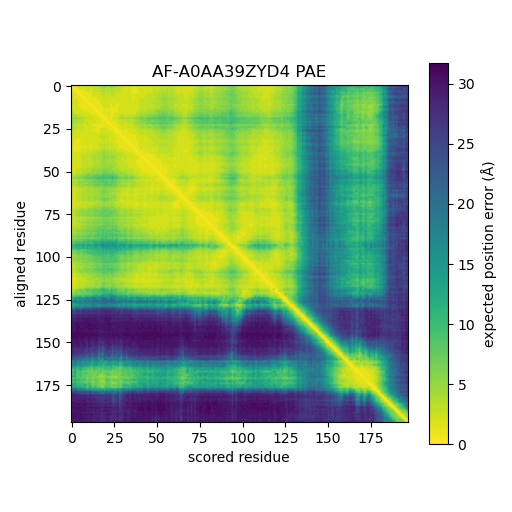 . ASP A 1 88 ? -5.723 -3.089 19.538 1.00 90.88 88 ASP A N 1
ATOM 686 C CA . ASP A 1 88 ? -4.971 -3.255 20.776 1.00 90.88 88 ASP A CA 1
ATOM 687 C C . ASP A 1 88 ? -3.480 -2.950 20.547 1.00 90.88 88 ASP A C 1
ATOM 689 O O . ASP A 1 88 ? -2.983 -2.876 19.414 1.00 90.88 88 ASP A O 1
ATOM 693 N N . ILE A 1 89 ? -2.753 -2.736 21.648 1.00 89.62 89 ILE A N 1
ATOM 694 C CA . ILE A 1 89 ? -1.310 -2.477 21.631 1.00 89.62 89 ILE A CA 1
ATOM 695 C C . ILE A 1 89 ? -0.563 -3.773 21.928 1.00 89.62 89 ILE A C 1
ATOM 697 O O . ILE A 1 89 ? -0.664 -4.340 23.014 1.00 89.62 89 ILE A O 1
ATOM 701 N N . TYR A 1 90 ? 0.267 -4.188 20.981 1.00 86.94 90 TYR A N 1
ATOM 702 C CA . TYR A 1 90 ? 1.120 -5.363 21.076 1.00 86.94 90 TYR A CA 1
ATOM 703 C C . TYR A 1 90 ? 2.565 -4.948 21.327 1.00 86.94 90 TYR A C 1
ATOM 705 O O . TYR A 1 90 ? 3.057 -3.979 20.747 1.00 86.94 90 TYR A O 1
ATOM 713 N N . THR A 1 91 ? 3.264 -5.706 22.169 1.00 88.19 91 THR A N 1
ATOM 714 C CA . THR A 1 91 ? 4.689 -5.497 22.449 1.00 88.19 91 THR A CA 1
ATOM 715 C C . THR A 1 91 ? 5.503 -6.592 21.775 1.00 88.19 91 THR A C 1
ATOM 717 O O . THR A 1 91 ? 5.281 -7.773 22.028 1.00 88.19 91 THR A O 1
ATOM 720 N N . ALA A 1 92 ? 6.456 -6.216 20.925 1.00 83.94 92 ALA A N 1
ATOM 721 C CA . ALA A 1 92 ? 7.357 -7.167 20.288 1.00 83.94 92 ALA A CA 1
ATOM 722 C C . ALA A 1 92 ? 8.383 -7.700 21.300 1.00 83.94 92 ALA A C 1
ATOM 724 O O . ALA A 1 92 ? 9.196 -6.939 21.824 1.00 83.94 92 ALA A O 1
ATOM 725 N N . GLU A 1 93 ? 8.408 -9.013 21.528 1.00 84.94 93 GLU A N 1
ATOM 726 C CA . GLU A 1 93 ? 9.312 -9.639 22.508 1.00 84.94 93 GLU A CA 1
ATOM 727 C C . GLU A 1 93 ? 10.798 -9.378 22.215 1.00 84.94 93 GLU A C 1
ATOM 729 O O . GLU A 1 93 ? 11.599 -9.177 23.124 1.00 84.94 93 GLU A O 1
ATOM 734 N N . ALA A 1 94 ? 11.175 -9.330 20.934 1.00 83.25 94 ALA A N 1
ATOM 735 C CA . ALA A 1 94 ? 12.573 -9.231 20.516 1.00 83.25 94 ALA A CA 1
ATOM 736 C C . ALA A 1 94 ? 13.244 -7.892 20.874 1.00 83.25 94 ALA A C 1
ATOM 738 O O . ALA A 1 94 ? 14.465 -7.829 21.028 1.00 83.25 94 ALA A O 1
ATOM 739 N N . ASN A 1 95 ? 12.484 -6.797 20.931 1.00 81.81 95 ASN A N 1
ATOM 740 C CA . ASN A 1 95 ? 13.047 -5.454 21.097 1.00 81.81 95 ASN A CA 1
ATOM 741 C C . ASN A 1 95 ? 12.207 -4.501 21.962 1.00 81.81 95 ASN A C 1
ATOM 743 O O . ASN A 1 95 ? 12.665 -3.385 22.213 1.00 81.81 95 ASN A O 1
ATOM 747 N N . GLY A 1 96 ? 11.033 -4.931 22.428 1.00 83.62 96 GLY A N 1
ATOM 748 C CA . GLY A 1 96 ? 10.101 -4.126 23.214 1.00 83.62 96 GLY A CA 1
ATOM 749 C C . GLY A 1 96 ? 9.344 -3.066 22.411 1.00 83.62 96 GLY A C 1
ATOM 750 O O . GLY A 1 96 ? 8.770 -2.165 23.017 1.00 83.62 96 GLY A O 1
ATOM 751 N N . ASP A 1 97 ? 9.362 -3.117 21.073 1.00 84.00 97 ASP A N 1
ATOM 752 C CA . ASP A 1 97 ? 8.641 -2.138 20.253 1.00 84.00 97 ASP A CA 1
ATOM 753 C C . ASP A 1 97 ? 7.121 -2.315 20.417 1.00 84.00 97 ASP A C 1
ATOM 755 O O . ASP A 1 97 ? 6.603 -3.432 20.400 1.00 84.00 97 ASP A O 1
ATOM 759 N N . LEU A 1 98 ? 6.408 -1.195 20.548 1.00 85.31 98 LEU A N 1
ATOM 760 C CA . LEU A 1 98 ? 4.950 -1.165 20.662 1.00 85.31 98 LEU A CA 1
ATOM 761 C C . LEU A 1 98 ? 4.299 -0.988 19.291 1.00 85.31 98 LEU A C 1
ATOM 763 O O . LEU A 1 98 ? 4.696 -0.100 18.532 1.00 85.31 98 LEU A O 1
ATOM 767 N N . HIS A 1 99 ? 3.271 -1.784 19.012 1.00 86.19 99 HIS A N 1
ATOM 768 C CA . HIS A 1 99 ? 2.553 -1.839 17.744 1.00 86.19 99 HIS A CA 1
ATOM 769 C C . HIS A 1 99 ? 1.042 -1.770 17.961 1.00 86.19 99 HIS A C 1
ATOM 771 O O . HIS A 1 99 ? 0.512 -2.545 18.745 1.00 86.19 99 HIS A O 1
ATOM 777 N N . VAL A 1 100 ? 0.340 -0.905 17.226 1.00 88.12 100 VAL A N 1
ATOM 778 C CA . VAL A 1 100 ? -1.127 -1.006 17.089 1.00 88.12 100 VAL A CA 1
ATOM 779 C C . VAL A 1 100 ? -1.456 -2.126 16.102 1.00 88.12 100 VAL A C 1
ATOM 781 O O . VAL A 1 100 ? -0.842 -2.189 15.035 1.00 88.12 100 VAL A O 1
ATOM 784 N N . SER A 1 101 ? -2.393 -3.008 16.435 1.00 90.31 101 SER A N 1
ATOM 785 C CA . SER A 1 101 ? -2.861 -4.090 15.553 1.00 90.31 101 SER A CA 1
ATOM 786 C C . SER A 1 101 ? -4.258 -4.543 15.982 1.00 90.31 101 SER A C 1
ATOM 788 O O . SER A 1 101 ? -4.736 -4.130 17.035 1.00 90.31 101 SER A O 1
ATOM 790 N N . CYS A 1 102 ? -4.907 -5.392 15.190 1.00 91.25 102 CYS A N 1
ATOM 791 C CA . CYS A 1 102 ? -6.145 -6.074 15.579 1.00 91.25 102 CYS A CA 1
ATOM 792 C C . CYS A 1 102 ? -6.098 -7.573 15.251 1.00 91.25 102 CYS A C 1
ATOM 794 O O . CYS A 1 102 ? -5.247 -8.007 14.474 1.00 91.25 102 CYS A O 1
ATOM 796 N N . GLU A 1 103 ? -7.002 -8.367 15.830 1.00 90.81 103 GLU A N 1
ATOM 797 C CA . GLU A 1 103 ? -7.085 -9.818 15.578 1.00 90.81 103 GLU A CA 1
ATOM 798 C C . GLU A 1 103 ? -7.870 -10.164 14.307 1.00 90.81 103 GLU A C 1
ATOM 800 O O . GLU A 1 103 ? -7.544 -11.113 13.595 1.00 90.81 103 GLU A O 1
ATOM 805 N N . ASN A 1 104 ? -8.913 -9.395 14.009 1.00 92.94 104 ASN A N 1
ATOM 806 C CA . ASN A 1 104 ? -9.757 -9.547 12.829 1.00 92.94 104 ASN A CA 1
ATOM 807 C C . ASN A 1 104 ? -10.319 -8.180 12.427 1.00 92.94 104 ASN A C 1
ATOM 809 O O . ASN A 1 104 ? -10.234 -7.233 13.196 1.00 92.94 104 ASN A O 1
ATOM 813 N N . TYR A 1 105 ? -10.856 -8.063 11.217 1.00 94.44 105 TYR A N 1
ATOM 814 C CA . TYR A 1 105 ? -11.599 -6.884 10.780 1.00 94.44 105 TYR A CA 1
ATOM 815 C C . TYR A 1 105 ? -12.607 -7.285 9.704 1.00 94.44 105 TYR A C 1
ATOM 817 O O . TYR A 1 105 ? -12.448 -8.322 9.051 1.00 94.44 105 TYR A O 1
ATOM 825 N N . SER A 1 106 ? -13.622 -6.453 9.498 1.00 93.56 106 SER A N 1
ATOM 826 C CA . SER A 1 106 ? -14.637 -6.634 8.462 1.00 93.56 106 SER A CA 1
ATOM 827 C C . SER A 1 106 ? -14.725 -5.404 7.562 1.00 93.56 106 SER A C 1
ATOM 829 O O . SER A 1 106 ? -14.357 -4.295 7.939 1.00 93.56 106 SER A O 1
ATOM 831 N N . LEU A 1 107 ? -15.204 -5.605 6.338 1.00 92.56 107 LEU A N 1
ATOM 832 C CA . LEU A 1 107 ? -15.433 -4.536 5.370 1.00 92.56 107 LEU A CA 1
ATOM 833 C C . LEU A 1 107 ? -16.868 -4.622 4.854 1.00 92.56 107 LEU A C 1
ATOM 835 O O . LEU A 1 107 ? -17.368 -5.738 4.696 1.00 92.56 107 LEU A O 1
ATOM 839 N N . PRO A 1 108 ? -17.508 -3.487 4.527 1.00 90.88 108 PRO A N 1
ATOM 840 C CA . PRO A 1 108 ? -18.781 -3.503 3.821 1.00 90.88 108 PRO A CA 1
ATOM 841 C C . PRO A 1 108 ? -18.675 -4.255 2.488 1.00 90.88 108 PRO A C 1
ATOM 843 O O . PRO A 1 108 ? -17.684 -4.123 1.760 1.00 90.88 108 PRO A O 1
ATOM 846 N N . ASP A 1 109 ? -19.721 -5.005 2.135 1.00 90.25 109 ASP A N 1
ATOM 847 C CA . ASP A 1 109 ? -19.746 -5.811 0.906 1.00 90.25 109 ASP A CA 1
ATOM 848 C C . ASP A 1 109 ? -19.521 -4.966 -0.357 1.00 90.25 109 ASP A C 1
ATOM 850 O O . ASP A 1 109 ? -18.877 -5.418 -1.303 1.00 90.25 109 ASP A O 1
ATOM 854 N N . SER A 1 110 ? -19.966 -3.705 -0.339 1.00 90.31 110 SER A N 1
ATOM 855 C CA . SER A 1 110 ? -19.815 -2.743 -1.437 1.00 90.31 110 SER A CA 1
ATOM 856 C C . SER A 1 110 ? -18.361 -2.398 -1.781 1.00 90.31 110 SER A C 1
ATOM 858 O O . SER A 1 110 ? -18.077 -2.017 -2.917 1.00 90.31 110 SER A O 1
ATOM 860 N N . VAL A 1 111 ? -17.428 -2.525 -0.829 1.00 93.75 111 VAL A N 1
ATOM 861 C CA . VAL A 1 111 ? -16.001 -2.203 -1.027 1.00 93.75 111 VAL A CA 1
ATOM 862 C C . VAL A 1 111 ? -15.089 -3.420 -1.020 1.00 93.75 111 VAL A C 1
ATOM 864 O O . VAL A 1 111 ? -13.918 -3.310 -1.396 1.00 93.75 111 VAL A O 1
ATOM 867 N N . ARG A 1 112 ? -15.605 -4.590 -0.631 1.00 92.38 112 ARG A N 1
ATOM 868 C CA . ARG A 1 112 ? -14.823 -5.823 -0.492 1.00 92.38 112 ARG A CA 1
ATOM 869 C C . ARG A 1 112 ? -14.089 -6.208 -1.779 1.00 92.38 112 ARG A C 1
ATOM 871 O O . ARG A 1 112 ? -12.931 -6.601 -1.717 1.00 92.38 112 ARG A O 1
ATOM 878 N N . SER A 1 113 ? -14.718 -6.038 -2.942 1.00 93.12 113 SER A N 1
ATOM 879 C CA . SER A 1 113 ? -14.116 -6.319 -4.258 1.00 93.12 113 SER A CA 1
ATOM 880 C C . SER A 1 113 ? -13.157 -5.234 -4.761 1.00 93.12 113 SER A C 1
ATOM 882 O O . SER A 1 113 ? -12.665 -5.322 -5.879 1.00 93.12 113 SER A O 1
ATOM 884 N N . TYR A 1 114 ? -12.924 -4.169 -3.992 1.00 95.00 114 TYR A N 1
ATOM 885 C CA . TYR A 1 114 ? -12.044 -3.061 -4.374 1.00 95.00 114 TYR A CA 1
ATOM 886 C C . TYR A 1 114 ? -10.803 -2.951 -3.484 1.00 95.00 114 TYR A C 1
ATOM 888 O O . TYR A 1 114 ? -9.883 -2.177 -3.783 1.00 95.00 114 TYR A O 1
ATOM 896 N N . ILE A 1 115 ? -10.743 -3.717 -2.395 1.00 94.56 115 ILE A N 1
ATOM 897 C CA . ILE A 1 115 ? -9.700 -3.642 -1.373 1.00 94.56 115 ILE A CA 1
ATOM 898 C C . ILE A 1 115 ? -8.994 -4.997 -1.273 1.00 94.56 115 ILE A C 1
ATOM 900 O O . ILE A 1 115 ? -9.621 -6.013 -1.019 1.00 94.56 115 ILE A O 1
ATOM 904 N N . ASN A 1 116 ? -7.666 -4.995 -1.420 1.00 91.50 116 ASN A N 1
ATOM 905 C CA . ASN A 1 116 ? -6.849 -6.194 -1.201 1.00 91.50 116 ASN A CA 1
ATOM 906 C C . ASN A 1 116 ? -6.537 -6.408 0.286 1.00 91.50 116 ASN A C 1
ATOM 908 O O . ASN A 1 116 ? -6.601 -7.520 0.790 1.00 91.50 116 ASN A O 1
ATOM 912 N N . PHE A 1 117 ? -6.138 -5.336 0.971 1.00 90.88 117 PHE A N 1
ATOM 913 C CA . PHE A 1 117 ? -5.774 -5.349 2.382 1.00 90.88 117 PHE A CA 1
ATOM 914 C C . PHE A 1 117 ? -5.883 -3.935 2.957 1.00 90.88 117 PHE A C 1
ATOM 916 O O . PHE A 1 117 ? -5.788 -2.946 2.218 1.00 90.88 117 PHE A O 1
ATOM 923 N N . VAL A 1 118 ? -6.042 -3.854 4.277 1.00 92.44 118 VAL A N 1
ATOM 924 C CA . VAL A 1 118 ? -6.077 -2.604 5.041 1.00 92.44 118 VAL A CA 1
ATOM 925 C C . VAL A 1 118 ? -4.930 -2.601 6.045 1.00 92.44 118 VAL A C 1
ATOM 927 O O . VAL A 1 118 ? -4.680 -3.601 6.714 1.00 92.44 118 VAL A O 1
ATOM 930 N N . LEU A 1 119 ? -4.227 -1.475 6.155 1.00 90.62 119 LEU A N 1
ATOM 931 C CA . LEU A 1 119 ? -3.206 -1.253 7.174 1.00 90.62 119 LEU A CA 1
ATOM 932 C C . LEU A 1 119 ? -3.576 0.001 7.977 1.00 90.62 119 LEU A C 1
ATOM 934 O O . LEU A 1 119 ? -3.960 0.990 7.353 1.00 90.62 119 LEU A O 1
ATOM 938 N N . PRO A 1 120 ? -3.415 -0.001 9.309 1.00 87.44 120 PRO A N 1
ATOM 939 C CA . PRO A 1 120 ? -2.958 -1.118 10.135 1.00 87.44 120 PRO A CA 1
ATOM 940 C C . PRO A 1 120 ? -4.092 -2.019 10.651 1.00 87.44 120 PRO A C 1
ATOM 942 O O . PRO A 1 120 ? -5.035 -1.541 11.276 1.00 87.44 120 PRO A O 1
ATOM 945 N N . THR A 1 121 ? -3.989 -3.328 10.408 1.00 87.88 121 THR A N 1
ATOM 946 C CA . THR A 1 121 ? -4.957 -4.331 10.901 1.00 87.88 121 THR A CA 1
ATOM 947 C C . THR A 1 121 ? -4.230 -5.528 11.512 1.00 87.88 121 THR A C 1
ATOM 949 O O . THR A 1 121 ? -3.512 -5.343 12.481 1.00 87.88 121 THR A O 1
ATOM 952 N N . ILE A 1 122 ? -4.336 -6.724 10.934 1.00 88.44 122 ILE A N 1
ATOM 953 C CA . ILE A 1 122 ? -3.754 -7.984 11.426 1.00 88.44 122 ILE A CA 1
ATOM 954 C C . ILE A 1 122 ? -2.233 -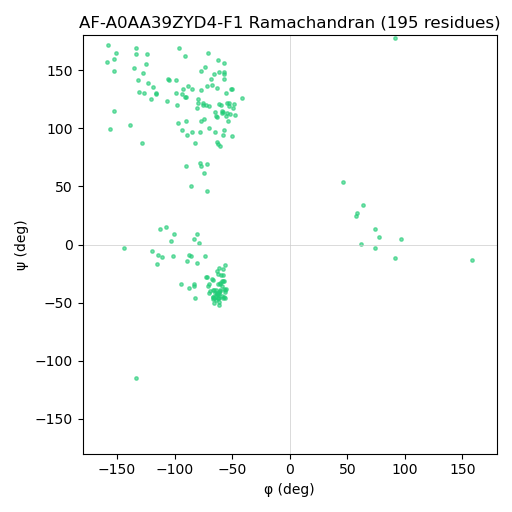8.087 11.233 1.00 88.44 122 ILE A C 1
ATOM 956 O O . ILE A 1 122 ? -1.580 -9.015 11.707 1.00 88.44 122 ILE A O 1
ATOM 960 N N . HIS A 1 123 ? -1.647 -7.156 10.483 1.00 82.38 123 HIS A N 1
ATOM 961 C CA . HIS A 1 123 ? -0.244 -7.204 10.096 1.00 82.38 123 HIS A CA 1
ATOM 962 C C . HIS A 1 123 ? 0.649 -6.517 11.136 1.00 82.38 123 HIS A C 1
ATOM 964 O O . HIS A 1 123 ? 0.899 -5.310 11.069 1.00 82.38 123 HIS A O 1
ATOM 970 N N . LEU A 1 124 ? 1.190 -7.306 12.066 1.00 74.38 124 LEU A N 1
ATOM 971 C CA . LEU A 1 124 ? 2.153 -6.833 13.061 1.00 74.38 124 LEU A CA 1
ATOM 972 C C . LEU A 1 124 ? 3.451 -6.336 12.398 1.00 74.38 124 LEU A C 1
ATOM 974 O O . LEU A 1 124 ? 4.024 -6.986 11.524 1.00 74.38 124 LEU A O 1
ATOM 978 N N . GLY A 1 125 ? 3.943 -5.172 12.832 1.00 66.50 125 GLY A N 1
ATOM 979 C CA . GLY A 1 125 ? 5.241 -4.631 12.411 1.00 66.50 125 GLY A CA 1
ATOM 980 C C . GLY A 1 125 ? 5.233 -3.699 11.193 1.00 66.50 125 GLY A C 1
ATOM 981 O O . GLY A 1 125 ? 6.229 -3.002 10.975 1.00 66.50 125 GLY A O 1
ATOM 982 N N . LEU A 1 126 ? 4.131 -3.615 10.439 1.00 66.00 126 LEU A N 1
ATOM 983 C CA . LEU A 1 126 ? 4.000 -2.725 9.280 1.00 66.00 126 LEU A CA 1
ATOM 984 C C . LEU A 1 126 ? 3.355 -1.387 9.674 1.00 66.00 126 LEU A C 1
ATOM 986 O O . LEU A 1 126 ? 2.140 -1.267 9.748 1.00 66.00 126 LEU A O 1
ATOM 990 N N . GLY A 1 127 ? 4.180 -0.358 9.892 1.00 59.72 127 GLY A N 1
ATOM 991 C CA . GLY A 1 127 ? 3.714 1.037 9.970 1.00 59.72 127 GLY A CA 1
ATOM 992 C C . GLY A 1 127 ? 3.043 1.467 11.280 1.00 59.72 127 GLY A C 1
ATOM 993 O O . GLY A 1 127 ? 2.569 2.592 11.356 1.00 59.72 127 GLY A O 1
ATOM 994 N N . THR A 1 128 ? 3.036 0.623 12.315 1.00 66.00 128 THR A N 1
ATOM 995 C CA . THR A 1 128 ? 2.281 0.861 13.566 1.00 66.00 128 THR A CA 1
ATOM 996 C C . THR A 1 128 ? 3.137 1.099 14.795 1.00 66.00 128 THR A C 1
ATOM 998 O O . THR A 1 128 ? 2.638 1.021 15.915 1.00 66.00 128 THR A O 1
ATOM 1001 N N . ARG A 1 129 ? 4.438 1.344 14.611 1.00 72.44 129 ARG A N 1
ATOM 1002 C CA . ARG A 1 129 ? 5.349 1.564 15.738 1.00 72.44 129 ARG A CA 1
ATOM 1003 C C . ARG A 1 129 ? 4.954 2.837 16.481 1.00 72.44 129 ARG A C 1
ATOM 1005 O O . ARG A 1 129 ? 5.135 3.930 15.956 1.00 72.44 129 ARG A 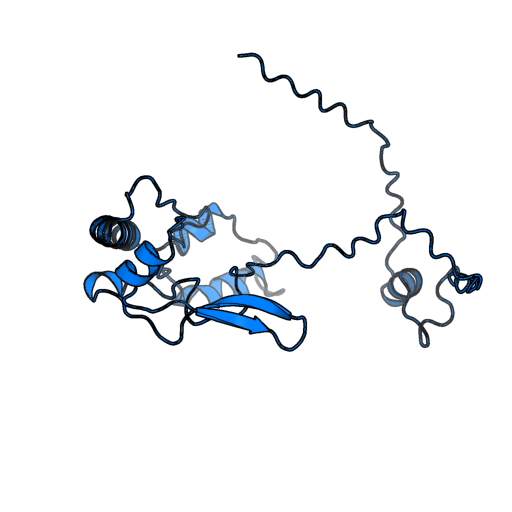O 1
ATOM 1012 N N . ILE A 1 130 ? 4.443 2.675 17.697 1.00 68.50 130 ILE A N 1
ATOM 1013 C CA . ILE A 1 130 ? 3.994 3.774 18.566 1.00 68.50 130 ILE A CA 1
ATOM 1014 C C . ILE A 1 130 ? 5.181 4.366 19.327 1.00 68.50 130 ILE A C 1
ATOM 1016 O O . ILE A 1 130 ? 5.248 5.566 19.578 1.00 68.50 130 ILE A O 1
ATOM 1020 N N . ALA A 1 131 ? 6.152 3.525 19.682 1.00 63.22 131 ALA A N 1
ATOM 1021 C CA . ALA A 1 131 ? 7.332 3.966 20.398 1.00 63.22 131 ALA A CA 1
ATOM 1022 C C . ALA A 1 131 ? 8.447 4.338 19.410 1.00 63.22 131 ALA A C 1
ATOM 1024 O O . ALA A 1 131 ? 8.869 3.497 18.604 1.00 63.22 131 ALA A O 1
ATOM 1025 N N . PRO A 1 132 ? 9.024 5.551 19.507 1.00 53.72 132 PRO A N 1
ATOM 1026 C CA . PRO A 1 132 ? 10.390 5.731 19.065 1.00 53.72 132 PRO A CA 1
ATOM 1027 C C . PRO A 1 132 ? 11.210 4.703 19.839 1.00 53.72 132 PRO A C 1
ATOM 1029 O O . PRO A 1 132 ? 11.126 4.658 21.070 1.00 53.72 132 PRO A O 1
ATOM 1032 N N . ARG A 1 133 ? 12.058 3.920 19.158 1.00 52.66 133 ARG A N 1
ATOM 1033 C CA . ARG A 1 133 ? 13.236 3.363 19.835 1.00 52.66 133 ARG A CA 1
ATOM 1034 C C . ARG A 1 133 ? 13.776 4.503 20.697 1.00 52.66 133 ARG A C 1
ATOM 1036 O O . ARG A 1 133 ? 14.002 5.572 20.111 1.00 52.66 133 ARG A O 1
ATOM 1043 N N . PRO A 1 134 ? 13.988 4.349 22.023 1.00 49.94 134 PRO A N 1
ATOM 1044 C CA . PRO A 1 134 ? 14.791 5.325 22.729 1.00 49.94 134 PRO A CA 1
ATOM 1045 C C . PRO A 1 134 ? 16.029 5.450 21.870 1.00 49.94 134 PRO A C 1
ATOM 1047 O O . PRO A 1 134 ? 16.676 4.443 21.561 1.00 49.94 134 PRO A O 1
ATOM 1050 N N . SER A 1 135 ? 16.241 6.652 21.344 1.00 48.75 135 SER A N 1
ATOM 1051 C CA . SER A 1 135 ? 17.369 6.946 20.499 1.00 48.75 135 SER A CA 1
ATOM 1052 C C . SER A 1 135 ? 18.588 6.721 21.383 1.00 48.75 135 SER A C 1
ATOM 1054 O O . SER A 1 135 ? 19.157 7.644 21.948 1.00 48.75 135 SER A O 1
ATOM 1056 N N . LYS A 1 136 ? 19.050 5.475 21.429 1.00 48.75 136 LYS A N 1
ATOM 1057 C CA . LYS A 1 136 ? 20.451 5.147 21.522 1.00 48.75 136 LYS A CA 1
ATOM 1058 C C . LYS A 1 136 ? 21.070 5.477 20.160 1.00 48.75 136 LYS A C 1
ATOM 1060 O O . LYS A 1 136 ? 21.876 4.712 19.654 1.00 48.75 136 LYS A O 1
ATOM 1065 N N . ARG A 1 137 ? 20.772 6.651 19.569 1.00 43.19 137 ARG A N 1
ATOM 1066 C CA . ARG A 1 137 ? 21.899 7.442 19.088 1.00 43.19 137 ARG A CA 1
ATOM 1067 C C . ARG A 1 137 ? 22.783 7.523 20.322 1.00 43.19 137 ARG A C 1
ATOM 1069 O O . ARG A 1 137 ? 22.296 7.978 21.360 1.00 43.19 137 ARG A O 1
ATOM 1076 N N . PRO A 1 138 ? 24.017 7.014 20.289 1.00 44.22 138 PRO A N 1
ATOM 1077 C CA . PRO A 1 138 ? 24.974 7.460 21.271 1.00 44.22 138 PRO A CA 1
ATOM 1078 C C . PRO A 1 138 ? 24.930 8.979 21.130 1.00 44.22 138 PRO A C 1
ATOM 1080 O O . PRO A 1 138 ? 25.346 9.516 20.104 1.00 44.22 138 PRO A O 1
ATOM 1083 N N . THR A 1 139 ? 24.313 9.678 22.083 1.00 42.62 139 THR A N 1
ATOM 1084 C CA . THR A 1 139 ? 24.614 11.084 22.253 1.00 42.62 139 THR A CA 1
ATOM 1085 C C . THR A 1 139 ? 26.115 11.072 22.429 1.00 42.62 139 THR A C 1
ATOM 1087 O O . THR A 1 139 ? 26.651 10.467 23.364 1.00 42.62 139 THR A O 1
ATOM 1090 N N . HIS A 1 140 ? 26.799 11.596 21.423 1.00 51.22 140 HIS A N 1
ATOM 1091 C CA . HIS A 1 140 ? 28.215 11.864 21.466 1.00 51.22 140 HIS A CA 1
ATOM 1092 C C . HIS A 1 140 ? 28.389 12.863 22.617 1.00 51.22 140 HIS A C 1
ATOM 1094 O O . HIS A 1 140 ? 28.210 14.059 22.435 1.00 51.22 140 HIS A O 1
ATOM 1100 N N . GLY A 1 141 ? 28.495 12.357 23.849 1.00 49.72 141 GLY A N 1
ATOM 1101 C CA . GLY A 1 141 ? 28.214 13.165 25.036 1.00 49.72 141 GLY A CA 1
ATOM 1102 C C . GLY A 1 141 ? 27.859 12.424 26.327 1.00 49.72 141 GLY A C 1
ATOM 1103 O O . GLY A 1 141 ? 27.933 13.044 27.383 1.00 49.72 141 GLY A O 1
ATOM 1104 N N . LYS A 1 142 ? 27.554 11.115 26.332 1.00 39.88 142 LYS A N 1
ATOM 1105 C CA . LYS A 1 142 ? 27.634 10.357 27.597 1.00 39.88 142 LYS A CA 1
ATOM 1106 C C . LYS A 1 142 ? 29.098 10.031 27.882 1.00 39.88 142 LYS A C 1
ATOM 1108 O O . LYS A 1 142 ? 29.652 9.077 27.343 1.00 39.88 142 LYS A O 1
ATOM 1113 N N . ARG A 1 143 ? 29.727 10.863 28.719 1.00 45.62 143 ARG A N 1
ATOM 1114 C CA . ARG A 1 143 ? 30.992 10.546 29.390 1.00 45.62 143 ARG A CA 1
ATOM 1115 C C . ARG A 1 143 ? 30.778 9.260 30.186 1.00 45.62 143 ARG A C 1
ATOM 1117 O O . ARG A 1 143 ? 30.220 9.289 31.276 1.00 45.62 143 ARG A O 1
ATOM 1124 N N . TYR A 1 144 ? 31.192 8.132 29.619 1.00 42.22 144 TYR A N 1
ATOM 1125 C CA . TYR A 1 144 ? 31.379 6.905 30.377 1.00 42.22 144 TYR A CA 1
ATOM 1126 C C . TYR A 1 144 ? 32.518 7.160 31.365 1.00 42.22 144 TYR A C 1
ATOM 1128 O O . TYR A 1 144 ? 33.694 7.080 31.013 1.00 42.22 144 TYR A O 1
ATOM 1136 N N . THR A 1 145 ? 32.181 7.503 32.605 1.00 51.47 145 THR A N 1
ATOM 1137 C CA . THR A 1 145 ? 33.115 7.446 33.731 1.00 51.47 145 THR A CA 1
ATOM 1138 C C . THR A 1 145 ? 33.264 5.994 34.162 1.00 51.47 145 THR A C 1
ATOM 1140 O O . THR A 1 145 ? 32.835 5.596 35.235 1.00 51.47 145 THR A O 1
ATOM 1143 N N . THR A 1 146 ? 33.874 5.188 33.303 1.00 46.41 146 THR A N 1
ATOM 1144 C CA . THR A 1 146 ? 34.554 3.966 33.718 1.00 46.41 146 THR A CA 1
ATOM 1145 C C . THR A 1 146 ? 35.829 3.895 32.910 1.00 46.41 146 THR A C 1
ATOM 1147 O O . THR A 1 146 ? 35.828 3.612 31.711 1.00 46.41 146 THR A O 1
ATOM 1150 N N . SER A 1 147 ? 36.913 4.234 33.598 1.00 53.50 147 SER A N 1
ATOM 1151 C CA . SER A 1 147 ? 38.289 4.031 33.185 1.00 53.50 147 SER A CA 1
ATOM 1152 C C . SER A 1 147 ? 38.493 2.581 32.751 1.00 53.50 147 SER A C 1
ATOM 1154 O O . SER A 1 147 ? 38.752 1.695 33.558 1.00 53.50 147 SER A O 1
ATOM 1156 N N . ARG A 1 148 ? 38.348 2.338 31.454 1.00 43.62 148 ARG A N 1
ATOM 1157 C CA . ARG A 1 148 ? 39.054 1.286 30.737 1.00 43.62 148 ARG A CA 1
ATOM 1158 C C . ARG A 1 148 ? 39.088 1.726 29.288 1.00 43.62 148 ARG A C 1
ATOM 1160 O O . ARG A 1 148 ? 38.103 1.607 28.565 1.00 43.62 148 ARG A O 1
ATOM 1167 N N . ARG A 1 149 ? 40.224 2.294 28.876 1.00 46.09 149 ARG A N 1
ATOM 1168 C CA . ARG A 1 149 ? 40.551 2.438 27.457 1.00 46.09 149 ARG A CA 1
ATOM 1169 C C . ARG A 1 149 ? 40.541 1.025 26.882 1.00 46.09 149 ARG A C 1
ATOM 1171 O O . ARG A 1 149 ? 41.526 0.310 27.004 1.00 46.09 149 ARG A O 1
ATOM 1178 N N . ILE A 1 150 ? 39.416 0.595 26.321 1.00 45.59 150 ILE A N 1
ATOM 1179 C CA . ILE A 1 150 ? 39.437 -0.473 25.331 1.00 45.59 150 ILE A CA 1
ATOM 1180 C C . ILE A 1 150 ? 40.214 0.159 24.175 1.00 45.59 150 ILE A C 1
ATOM 1182 O O . ILE A 1 150 ? 39.752 1.180 23.653 1.00 45.59 150 ILE A O 1
ATOM 1186 N N . PRO A 1 151 ? 41.417 -0.330 23.825 1.00 51.00 151 PRO A N 1
ATOM 1187 C CA . PRO A 1 151 ? 42.057 0.121 22.604 1.00 51.00 151 PRO A CA 1
ATOM 1188 C C . PRO A 1 151 ? 41.033 -0.137 21.507 1.00 51.00 151 PRO A C 1
ATOM 1190 O O . PRO A 1 151 ? 40.564 -1.269 21.378 1.00 51.00 151 PRO A O 1
ATOM 1193 N N . ALA A 1 152 ? 40.622 0.898 20.770 1.00 53.25 152 ALA A N 1
ATOM 1194 C CA . ALA A 1 152 ? 39.905 0.654 19.529 1.00 53.25 152 ALA A CA 1
ATOM 1195 C C . ALA A 1 152 ? 40.750 -0.387 18.782 1.00 53.25 152 ALA A C 1
ATOM 1197 O O . ALA A 1 152 ? 41.949 -0.123 18.616 1.00 53.25 152 ALA A O 1
ATOM 1198 N N . PRO A 1 153 ? 40.217 -1.579 18.438 1.00 53.28 153 PRO A N 1
ATOM 1199 C CA . PRO A 1 153 ? 41.000 -2.533 17.676 1.00 53.28 153 PRO A CA 1
ATOM 1200 C C . PRO A 1 153 ? 41.488 -1.750 16.471 1.00 53.28 153 PRO A C 1
ATOM 1202 O O . PRO A 1 153 ? 40.677 -1.098 15.804 1.00 53.28 153 PRO A 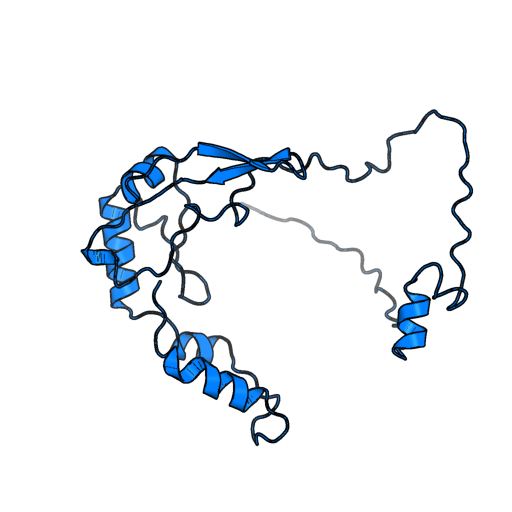O 1
ATOM 1205 N N . ALA A 1 154 ? 42.813 -1.685 16.305 1.00 55.91 154 ALA A N 1
ATOM 1206 C CA . ALA A 1 154 ? 43.427 -0.953 15.215 1.00 55.91 154 ALA A CA 1
ATOM 1207 C C . ALA A 1 154 ? 42.664 -1.372 13.967 1.00 55.91 154 ALA A C 1
ATOM 1209 O O . ALA A 1 154 ? 42.671 -2.555 13.636 1.00 55.91 154 ALA A O 1
ATOM 1210 N N . ARG A 1 155 ? 41.898 -0.445 13.374 1.00 55.16 155 ARG A N 1
ATOM 1211 C CA . ARG A 1 155 ? 41.106 -0.736 12.181 1.00 55.16 155 ARG A CA 1
ATOM 1212 C C . ARG A 1 155 ? 42.115 -1.348 11.216 1.00 55.16 155 ARG A C 1
ATOM 1214 O O . ARG A 1 155 ? 43.061 -0.624 10.886 1.00 55.16 155 ARG A O 1
ATOM 1221 N N . PRO A 1 156 ? 42.021 -2.646 10.871 1.00 55.50 156 PRO A N 1
ATOM 1222 C CA . PRO A 1 156 ? 43.005 -3.235 9.988 1.00 55.50 156 PRO A CA 1
ATOM 1223 C C . PRO A 1 156 ? 42.944 -2.396 8.719 1.00 55.50 156 PRO A C 1
ATOM 1225 O O . PRO A 1 156 ? 41.888 -2.250 8.105 1.00 55.50 156 PRO A O 1
ATOM 1228 N N . ARG A 1 157 ? 44.037 -1.684 8.448 1.00 56.88 157 ARG A N 1
ATOM 1229 C CA . ARG A 1 157 ? 44.154 -0.867 7.249 1.00 56.88 157 ARG A CA 1
ATOM 1230 C C . ARG A 1 157 ? 44.399 -1.854 6.119 1.00 56.88 157 ARG A C 1
ATOM 1232 O O . ARG A 1 157 ? 45.372 -2.601 6.185 1.00 56.88 157 ARG A O 1
ATOM 1239 N N . GLY A 1 158 ? 43.512 -1.869 5.129 1.00 62.72 158 GLY A N 1
ATOM 1240 C CA . GLY A 1 158 ? 43.596 -2.796 4.004 1.00 62.72 158 GLY A CA 1
ATOM 1241 C C . GLY A 1 158 ? 42.826 -4.102 4.211 1.00 62.72 158 GLY A C 1
ATOM 1242 O O . GLY A 1 158 ? 42.209 -4.352 5.245 1.00 62.72 158 GLY A O 1
ATOM 1243 N N . ALA A 1 159 ? 42.846 -4.943 3.181 1.00 68.12 159 ALA A N 1
ATOM 1244 C CA . ALA A 1 159 ? 42.088 -6.190 3.108 1.00 68.12 159 ALA A CA 1
ATOM 1245 C C . ALA A 1 159 ? 42.832 -7.369 3.765 1.00 68.12 159 ALA A C 1
ATOM 1247 O O . ALA A 1 159 ? 43.005 -8.426 3.163 1.00 68.12 159 ALA A O 1
ATOM 1248 N N . HIS A 1 160 ? 43.309 -7.184 4.996 1.00 71.25 160 HIS A N 1
ATOM 1249 C CA . HIS A 1 160 ? 43.934 -8.256 5.771 1.00 71.25 160 HIS A CA 1
ATOM 1250 C C . HIS A 1 160 ? 42.923 -8.842 6.767 1.00 71.25 160 HIS A C 1
ATOM 1252 O O . HIS A 1 160 ? 42.126 -8.113 7.354 1.00 71.25 160 HIS A O 1
ATOM 1258 N N . SER A 1 161 ? 42.956 -10.165 6.960 1.00 74.75 161 SER A N 1
ATOM 1259 C CA . SER A 1 161 ? 42.109 -10.895 7.925 1.00 74.75 161 SER A CA 1
ATOM 1260 C C . SER A 1 161 ? 40.594 -10.851 7.653 1.00 74.75 161 SER A C 1
ATOM 1262 O O . SER A 1 161 ? 39.787 -10.900 8.582 1.00 74.75 161 SER A O 1
ATOM 1264 N N . CYS A 1 162 ? 40.190 -10.830 6.378 1.00 79.38 162 CYS A N 1
ATOM 1265 C CA . CYS A 1 162 ? 38.781 -10.796 5.956 1.00 79.38 162 CYS A CA 1
ATOM 1266 C C . CYS A 1 162 ? 37.943 -12.010 6.393 1.00 79.38 162 CYS A C 1
ATOM 1268 O O . CYS A 1 162 ? 36.722 -11.911 6.463 1.00 79.38 162 CYS A O 1
ATOM 1270 N N . LEU A 1 163 ? 38.598 -13.129 6.717 1.00 82.12 163 LEU A N 1
ATOM 1271 C CA . LEU A 1 163 ? 37.980 -14.332 7.287 1.00 82.12 163 LEU A CA 1
ATOM 1272 C C . LEU A 1 163 ? 37.562 -14.150 8.756 1.00 82.12 163 LEU A C 1
ATOM 1274 O O . LEU A 1 163 ? 36.632 -14.806 9.209 1.00 82.12 163 LEU A O 1
ATOM 1278 N N . SER A 1 164 ? 38.238 -13.274 9.506 1.00 82.44 164 SER A N 1
ATOM 1279 C CA . SER A 1 164 ? 37.965 -13.045 10.933 1.00 82.44 164 SER A CA 1
ATOM 1280 C C . SER A 1 164 ? 37.006 -11.879 11.165 1.00 82.44 164 SER A C 1
ATOM 1282 O O . SER A 1 164 ? 36.221 -11.899 12.108 1.00 82.44 164 SER A O 1
ATOM 1284 N N . LEU A 1 165 ? 37.081 -10.845 10.323 1.00 82.81 165 LEU A N 1
ATOM 1285 C CA . LEU A 1 165 ? 36.203 -9.683 10.387 1.00 82.81 165 LEU A CA 1
ATOM 1286 C C . LEU A 1 165 ? 36.066 -9.064 8.992 1.00 82.81 165 LEU A C 1
ATOM 1288 O O . LEU A 1 165 ? 37.027 -8.518 8.450 1.00 82.81 165 LEU A O 1
ATOM 1292 N N . ILE A 1 166 ? 34.860 -9.104 8.424 1.00 86.31 166 ILE A N 1
ATOM 1293 C CA . ILE A 1 166 ? 34.589 -8.495 7.117 1.00 86.31 166 ILE A CA 1
ATOM 1294 C C . ILE A 1 166 ? 34.537 -6.972 7.275 1.00 86.31 166 ILE A C 1
ATOM 1296 O O . ILE A 1 166 ? 33.590 -6.413 7.829 1.00 86.31 166 ILE A O 1
ATOM 1300 N N . THR A 1 167 ? 35.567 -6.289 6.775 1.00 85.81 167 THR A N 1
ATOM 1301 C CA . THR A 1 167 ? 35.623 -4.823 6.702 1.00 85.81 167 THR A CA 1
ATOM 1302 C C . THR A 1 167 ? 35.194 -4.311 5.325 1.00 85.81 167 THR A C 1
ATOM 1304 O O . THR A 1 167 ? 35.076 -5.064 4.357 1.00 85.81 167 THR A O 1
ATOM 1307 N N . LEU A 1 168 ? 34.993 -2.996 5.204 1.00 85.12 168 LEU A N 1
ATOM 1308 C CA . LEU A 1 168 ? 34.710 -2.369 3.910 1.00 85.12 168 LEU A CA 1
ATOM 1309 C C . LEU A 1 168 ? 35.851 -2.584 2.896 1.00 85.12 168 LEU A C 1
ATOM 1311 O O . LEU A 1 168 ? 35.584 -2.747 1.709 1.00 85.12 168 LEU A O 1
ATOM 1315 N N . ASP A 1 169 ? 37.105 -2.633 3.354 1.00 83.94 169 ASP A N 1
ATOM 1316 C CA . ASP A 1 169 ? 38.262 -2.906 2.491 1.00 83.94 169 ASP A CA 1
ATOM 1317 C C . ASP A 1 169 ? 38.281 -4.362 2.011 1.00 83.94 169 ASP A C 1
ATOM 1319 O O . ASP A 1 169 ? 38.615 -4.621 0.857 1.00 83.94 169 ASP A O 1
ATOM 1323 N N . CYS A 1 170 ? 37.823 -5.300 2.843 1.00 86.31 170 CYS A N 1
ATOM 1324 C CA . CYS A 1 170 ? 37.610 -6.687 2.436 1.00 86.31 170 CYS A CA 1
ATOM 1325 C C . CYS A 1 170 ? 36.554 -6.814 1.339 1.00 86.31 170 CYS A C 1
ATOM 1327 O O . CYS A 1 170 ? 36.791 -7.487 0.341 1.00 86.31 170 CYS A O 1
ATOM 1329 N N . LEU A 1 171 ? 35.409 -6.138 1.481 1.00 89.06 171 LEU A N 1
ATOM 1330 C CA . LEU A 1 171 ? 34.374 -6.133 0.441 1.00 89.06 171 LEU A CA 1
ATOM 1331 C C . LEU A 1 171 ? 34.902 -5.533 -0.868 1.00 89.06 171 LEU A C 1
ATOM 1333 O O . LEU A 1 171 ? 34.646 -6.075 -1.938 1.00 89.06 171 LEU A O 1
ATOM 1337 N N . ARG A 1 172 ? 35.692 -4.455 -0.791 1.00 88.00 172 ARG A N 1
ATOM 1338 C CA . ARG A 1 172 ? 36.328 -3.864 -1.976 1.00 88.00 172 ARG A CA 1
ATOM 1339 C C . ARG A 1 172 ? 37.280 -4.827 -2.669 1.00 88.00 172 ARG A C 1
ATOM 1341 O O . ARG A 1 172 ? 37.207 -4.956 -3.884 1.00 88.00 172 ARG A O 1
ATOM 1348 N N . ALA A 1 173 ? 38.133 -5.513 -1.913 1.00 86.31 173 ALA A N 1
ATOM 1349 C CA . ALA A 1 173 ? 39.078 -6.472 -2.472 1.00 86.31 173 ALA A CA 1
ATOM 1350 C C . ALA A 1 173 ? 38.376 -7.704 -3.068 1.00 86.31 173 ALA A C 1
ATOM 1352 O O . ALA A 1 173 ? 38.690 -8.091 -4.187 1.00 86.31 173 ALA A O 1
ATOM 1353 N N . MET A 1 174 ? 37.398 -8.283 -2.361 1.00 88.00 174 MET A N 1
ATOM 1354 C CA . MET A 1 174 ? 36.685 -9.487 -2.813 1.00 88.00 174 MET A CA 1
ATOM 1355 C C . MET A 1 174 ? 35.834 -9.242 -4.062 1.00 88.00 174 MET A C 1
ATOM 1357 O O . MET A 1 174 ? 35.795 -10.089 -4.947 1.00 88.00 174 MET A O 1
ATOM 1361 N N . TYR A 1 175 ? 35.169 -8.087 -4.146 1.00 91.25 175 TYR A N 1
ATOM 1362 C CA . TYR A 1 175 ? 34.274 -7.749 -5.260 1.00 91.25 175 TYR A CA 1
ATOM 1363 C C . TYR A 1 175 ? 34.918 -6.812 -6.296 1.00 91.25 175 TYR A C 1
ATOM 1365 O O . TYR A 1 175 ? 34.222 -6.287 -7.163 1.00 91.25 175 TYR A O 1
ATOM 1373 N N . GLY A 1 176 ? 36.230 -6.555 -6.204 1.00 88.38 176 GLY A N 1
ATOM 1374 C CA . GLY A 1 176 ? 36.945 -5.658 -7.120 1.00 88.38 176 GLY A CA 1
ATOM 1375 C C . GLY A 1 176 ? 36.402 -4.221 -7.148 1.00 88.38 176 GLY A C 1
ATOM 1376 O O . GLY A 1 176 ? 36.509 -3.536 -8.169 1.00 88.38 176 GLY A O 1
ATOM 1377 N N . LEU A 1 177 ? 35.793 -3.749 -6.054 1.00 87.06 177 LEU A N 1
ATOM 1378 C CA . LEU A 1 177 ? 35.197 -2.414 -5.985 1.00 87.06 177 LEU A CA 1
ATOM 1379 C C . LEU A 1 177 ? 36.301 -1.366 -5.859 1.00 87.06 177 LEU A C 1
ATOM 1381 O O . LEU A 1 177 ? 37.083 -1.360 -4.905 1.00 87.06 177 LEU A O 1
ATOM 1385 N N . ARG A 1 178 ? 36.333 -0.430 -6.804 1.00 81.56 178 ARG A N 1
ATOM 1386 C CA . ARG A 1 178 ? 37.292 0.676 -6.782 1.00 81.56 178 ARG A CA 1
ATOM 1387 C C . ARG A 1 178 ? 36.970 1.633 -5.625 1.00 81.56 178 ARG A C 1
ATOM 1389 O O . ARG A 1 178 ? 35.791 1.888 -5.367 1.00 81.56 178 ARG A O 1
ATOM 1396 N N . PRO A 1 179 ? 37.975 2.197 -4.931 1.00 72.38 179 PRO A N 1
ATOM 1397 C CA . PRO A 1 179 ? 37.736 3.262 -3.966 1.00 72.38 179 PRO A CA 1
ATOM 1398 C C . PRO A 1 179 ? 37.079 4.447 -4.680 1.00 72.38 179 PRO A C 1
ATOM 1400 O O . PRO A 1 179 ? 37.648 5.003 -5.616 1.00 72.38 179 PRO A O 1
ATOM 1403 N N . THR A 1 180 ? 35.880 4.837 -4.257 1.00 67.44 180 THR A N 1
ATOM 1404 C CA . THR A 1 180 ? 35.248 6.070 -4.723 1.00 67.44 180 THR A CA 1
ATOM 1405 C C . THR A 1 180 ? 36.004 7.259 -4.138 1.00 67.44 180 THR A C 1
ATOM 1407 O O . THR A 1 180 ? 35.793 7.646 -2.991 1.00 67.44 180 THR A O 1
ATOM 1410 N N . THR A 1 181 ? 36.879 7.876 -4.927 1.00 59.75 181 THR A N 1
ATOM 1411 C CA . THR A 1 181 ? 37.377 9.239 -4.697 1.00 59.75 181 THR A CA 1
ATOM 1412 C C . THR A 1 181 ? 36.284 10.243 -5.059 1.00 59.75 181 THR A C 1
ATOM 1414 O O . THR A 1 181 ? 36.433 11.066 -5.954 1.00 59.75 181 THR A O 1
ATOM 1417 N N . MET A 1 182 ? 35.143 10.188 -4.373 1.00 52.81 182 MET A N 1
ATOM 1418 C CA . MET A 1 182 ? 34.266 11.353 -4.339 1.00 52.81 182 MET A CA 1
ATOM 1419 C C . MET A 1 182 ? 34.779 12.243 -3.217 1.00 52.81 182 MET A C 1
ATOM 1421 O O . MET A 1 182 ? 34.495 12.007 -2.044 1.00 52.81 182 MET A O 1
ATOM 1425 N N . ALA A 1 183 ? 35.585 13.244 -3.578 1.00 49.09 183 ALA A N 1
ATOM 1426 C CA . ALA A 1 183 ? 35.759 14.403 -2.721 1.00 49.09 183 ALA A CA 1
ATOM 1427 C C . ALA A 1 183 ? 34.353 14.940 -2.441 1.00 49.09 183 ALA A C 1
ATOM 1429 O O . ALA A 1 183 ? 33.655 15.353 -3.364 1.00 49.09 183 ALA A O 1
ATOM 1430 N N . ILE A 1 184 ? 33.906 14.850 -1.190 1.00 53.47 184 ILE A N 1
ATOM 1431 C CA . ILE A 1 184 ? 32.695 15.531 -0.744 1.00 53.47 184 ILE A CA 1
ATOM 1432 C C . ILE A 1 184 ? 32.965 17.013 -1.019 1.00 53.47 184 ILE A C 1
ATOM 1434 O O . ILE A 1 184 ? 33.894 17.550 -0.408 1.00 53.47 184 ILE A O 1
ATOM 1438 N N . PRO A 1 185 ? 32.235 17.689 -1.924 1.00 43.09 185 PRO A N 1
ATOM 1439 C CA . PRO A 1 185 ? 32.324 19.132 -1.996 1.00 43.09 185 PRO A CA 1
ATOM 1440 C C . PRO A 1 185 ? 31.816 19.621 -0.645 1.00 43.09 185 PRO A C 1
ATOM 1442 O O . PRO A 1 185 ? 30.640 19.460 -0.320 1.00 43.09 185 PRO A O 1
ATOM 1445 N N . THR A 1 186 ? 32.701 20.156 0.190 1.00 53.19 186 THR A N 1
ATOM 1446 C CA . THR A 1 186 ? 32.301 20.899 1.382 1.00 53.19 186 THR A CA 1
ATOM 1447 C C . THR A 1 186 ? 31.735 22.233 0.914 1.00 53.19 186 THR A C 1
ATOM 1449 O O . THR A 1 186 ? 32.367 23.274 1.068 1.00 53.19 186 THR A O 1
ATOM 1452 N N . THR A 1 187 ? 30.567 22.216 0.276 1.00 53.16 187 THR A N 1
ATOM 1453 C CA . THR A 1 187 ? 29.759 23.420 0.151 1.00 53.16 187 THR A CA 1
ATOM 1454 C C . THR A 1 187 ? 29.011 23.582 1.473 1.00 53.16 187 THR A C 1
ATOM 1456 O O . THR A 1 187 ? 28.250 22.692 1.864 1.00 53.16 187 THR A O 1
ATOM 1459 N N . PRO A 1 188 ? 29.239 24.669 2.232 1.00 43.78 188 PRO A N 1
ATOM 1460 C CA . PRO A 1 188 ? 28.411 24.954 3.388 1.00 43.78 188 PRO A CA 1
ATOM 1461 C C . PRO A 1 188 ? 26.972 25.144 2.901 1.00 43.78 188 PRO A C 1
ATOM 1463 O O . PRO A 1 188 ? 26.684 25.988 2.055 1.00 43.78 188 PRO A O 1
ATOM 1466 N N . SER A 1 189 ? 26.080 24.308 3.423 1.00 43.03 189 SER A N 1
ATOM 1467 C CA . SER A 1 189 ? 24.640 24.372 3.207 1.00 43.03 189 SER A CA 1
ATOM 1468 C C . SER A 1 189 ? 24.094 25.688 3.771 1.00 43.03 189 SER A C 1
ATOM 1470 O O . SER A 1 189 ? 23.662 25.748 4.921 1.00 43.03 189 SER A O 1
ATOM 1472 N N . ALA A 1 190 ? 24.096 26.745 2.962 1.00 41.50 190 ALA A N 1
ATOM 1473 C CA . ALA A 1 190 ? 23.346 27.966 3.225 1.00 41.50 190 ALA A CA 1
ATOM 1474 C C . ALA A 1 190 ? 21.863 27.739 2.881 1.00 41.50 190 ALA A C 1
ATOM 1476 O O . ALA A 1 190 ? 21.343 28.275 1.909 1.00 41.50 190 ALA A O 1
ATOM 1477 N N . TYR A 1 191 ? 21.177 26.922 3.684 1.00 37.47 191 TYR A N 1
ATOM 1478 C CA . TYR A 1 191 ? 19.719 26.978 3.775 1.00 37.47 191 TYR A CA 1
ATOM 1479 C C . TYR A 1 191 ? 19.372 28.102 4.751 1.00 37.47 191 TYR A C 1
ATOM 1481 O O . TYR A 1 191 ? 19.249 27.894 5.958 1.00 37.47 191 TYR A O 1
ATOM 1489 N N . THR A 1 192 ? 19.264 29.326 4.241 1.00 41.50 192 THR A N 1
ATOM 1490 C CA . THR A 1 192 ? 18.575 30.394 4.959 1.00 41.50 192 THR A CA 1
ATOM 1491 C C . THR A 1 192 ? 17.075 30.159 4.813 1.00 41.50 192 THR A C 1
ATOM 1493 O O . THR A 1 192 ? 16.486 30.366 3.756 1.00 41.50 192 THR A O 1
ATOM 1496 N N . ASN A 1 193 ? 16.444 29.712 5.899 1.00 44.50 193 ASN A N 1
ATOM 1497 C CA . ASN A 1 193 ? 14.996 29.791 6.049 1.00 44.50 193 ASN A CA 1
ATOM 1498 C C . ASN A 1 193 ? 14.586 31.263 5.954 1.00 44.50 193 ASN A C 1
ATOM 1500 O O . ASN A 1 193 ? 14.901 32.057 6.842 1.00 44.50 193 ASN A O 1
ATOM 1504 N N . ARG A 1 194 ? 13.867 31.626 4.894 1.00 34.06 194 ARG A N 1
ATOM 1505 C CA . ARG A 1 194 ? 13.108 32.872 4.844 1.00 34.06 194 ARG A CA 1
ATOM 1506 C C . ARG A 1 194 ? 11.679 32.548 4.431 1.00 34.06 194 ARG A C 1
ATOM 1508 O O . ARG A 1 194 ? 11.339 32.578 3.257 1.00 34.06 194 ARG A O 1
ATOM 1515 N N . CYS A 1 195 ? 10.857 32.242 5.430 1.00 41.09 195 CYS A N 1
ATOM 1516 C CA . CYS A 1 195 ? 9.437 32.549 5.358 1.00 41.09 195 CYS A CA 1
ATOM 1517 C C . CYS A 1 195 ? 9.299 34.037 5.698 1.00 41.09 195 CYS A C 1
ATOM 1519 O O . CYS A 1 195 ? 9.752 34.478 6.755 1.00 41.09 195 CYS A O 1
ATOM 1521 N N . SER A 1 196 ? 8.725 34.814 4.790 1.00 45.78 196 SER A N 1
ATOM 1522 C CA . SER A 1 196 ? 8.207 36.152 5.068 1.00 45.78 196 SER A CA 1
ATOM 1523 C C . SER A 1 196 ? 6.705 36.080 4.826 1.00 45.78 196 SER A C 1
ATOM 1525 O O . SER A 1 196 ? 6.290 35.457 3.848 1.00 45.78 196 SER A O 1
ATOM 1527 N N . GLY A 1 197 ? 5.947 36.577 5.805 1.00 42.38 197 GLY A N 1
ATOM 1528 C CA . GLY A 1 197 ? 4.486 36.563 5.820 1.00 42.38 197 GLY A CA 1
ATOM 1529 C C . GLY A 1 197 ? 3.852 37.653 4.978 1.00 42.38 197 GLY A C 1
ATOM 1530 O O . GLY A 1 197 ? 4.581 38.308 4.199 1.00 42.38 197 GLY A O 1
#

Secondary structure (DSSP, 8-state):
-PPS-GGGHHHHHHHHH-TTSTTTT-PPPHHHHHHHHSPPHHHHHHHHHHHHHTT--TTT-EE-TTSS-EE----HHHHHHHHT---EEEE-TTT--EEEE-S-----HHHHTT-S--SSSS-TTSS-B-S--------TT---------PPP----SS--TTTS--HHHHHHHTTPPP------------------

Mean predicted aligned error: 13.03 Å

Organism: NCBI:txid1954250

Foldseek 3Di:
DFWPPPVCVVVLCCLQPPPPHPNDVVDDDLVVQLVHIAADPVLVVQVLVLLVVLPFPSVQFDADPSRRDTDGDDDQVSVCSQFVWHWDWDADPVQRWIFIETPDTHHPPSNPVSDPDDPPYHDPPPPGGPDDPPPVPVPPDPPPPDPDCPPPPPPPPACPPCVPPNDPRVVCVVVVPDPPPPPPPPDPPPPDDDDDD

pLDDT: mean 80.75, std 18.98, range [34.06, 97.69]

Sequence (197 aa):
LQQQNLHLANDDVLKVSEPQSPTFGRHYKLADVIARYAPARESWVTVRACSSESGIPASRIVRSHDANRAIFDATVEEAEALLQTRHDIYTAEANGDLHVSCENYSLPDSVRSYINFVLPTIHLGLGTRIAPRPSKRPTHGKRYTTSRRIPAPARPRGAHSCLSLITLDCLRAMYGLRPTTMAIPTTPSAYTNRCSG

Nearest PDB structures (foldseek):
  3ee6-assembly1_A  TM=8.672E-01  e=3.164E-05  Homo sapiens
  3edy-assembly1_A  TM=7.157E-01  e=7.969E-05  Homo sapiens
  9hcj-assembly1_W0  TM=2.175E-01  e=7.525E+00  Dictyostelium discoideum

Solvent-accessible surface area (backbone atoms only — not comparable to full-atom values): 12373 Å² total; per-residue (Å²): 62,40,59,36,63,65,88,49,49,63,59,58,50,45,44,24,65,33,86,86,34,97,42,41,78,58,69,79,53,68,68,59,51,33,77,57,33,30,37,57,70,62,44,55,53,51,45,47,50,53,44,32,75,48,71,45,56,62,87,58,53,41,70,41,95,65,52,42,39,82,45,63,90,69,54,70,68,49,47,25,63,54,26,67,37,61,78,46,82,43,68,40,87,92,77,64,48,33,27,53,26,25,89,61,70,49,70,60,78,92,40,50,89,31,47,75,75,72,83,72,26,70,55,78,87,58,90,32,69,73,52,74,72,78,71,77,57,75,60,92,75,73,78,75,90,61,99,64,87,70,72,73,74,74,73,69,82,58,64,63,62,45,92,83,50,78,43,73,46,25,53,24,64,77,70,69,49,74,86,80,83,70,79,74,78,85,68,81,83,81,78,75,88,75,89,76,134

Radius of gyration: 25.57 Å; Cα contacts (8 Å, |Δi|>4): 198; chains: 1; bounding box: 64×51×61 Å